Protein 1HQ0 (pdb70)

Sequence (295 aa):
SIESTSKSNFQKLSRGNIDVLKGRGSISSTRQRAIYPYFEAANADEQQPLFFYIKKDRFDNHGYDQYFYDNTVGPNGIPTLNTYTGEIPSDSSSLGSTYWKKYNLTNETSIIRVSNSARGANGIKIALEEVQEGKPVIITSGNLSGCTTIVARKEGYIYKVHTGTTKSLAGFTSTTGVKKAVEVLELLTKEPIPRVEGIMSNDFLVDYLSENFEDSLITYSSSEKKPDSQITIIRDNVSVFPYFLDNIPEHGFGTSATVLVRVDGNVVVRSLSESYSLNADASEISVLKVFSKKF

Structure (mmCIF, N/CA/C/O backbone):
data_1HQ0
#
_entry.id   1HQ0
#
_cell.length_a   55.000
_cell.length_b   55.000
_cell.length_c   176.200
_cell.angle_alpha   90.00
_cell.angle_beta   90.00
_cell.angle_gamma   120.00
#
_symmetry.space_group_name_H-M   'P 65'
#
loop_
_entity.id
_entity.type
_entity.pdbx_description
1 polymer 'CYTOTOXIC NECROTIZING FACTOR 1'
2 non-polymer 'PHOSPHATE ION'
3 water water
#
loop_
_atom_site.group_PDB
_atom_site.id
_atom_site.type_symbol
_atom_site.label_atom_id
_atom_site.label_alt_id
_atom_site.label_comp_id
_atom_site.label_asym_id
_atom_site.label_entity_id
_atom_site.label_seq_id
_atom_site.pdbx_PDB_ins_code
_atom_site.Cartn_x
_atom_site.Cartn_y
_atom_site.Cartn_z
_atom_site.occupancy
_atom_site.B_iso_or_equiv
_atom_site.auth_seq_id
_atom_site.auth_comp_id
_atom_site.auth_asym_id
_atom_site.auth_atom_id
_atom_site.pdbx_PDB_model_num
ATOM 1 N N . SER A 1 1 ? 42.372 4.155 20.456 1.00 23.25 720 SER A N 1
ATOM 2 C CA . SER A 1 1 ? 42.304 5.289 19.490 1.00 26.58 720 SER A CA 1
ATOM 3 C C . SER A 1 1 ? 40.866 5.770 19.366 1.00 24.47 720 SER A C 1
ATOM 4 O O . SER A 1 1 ? 39.937 5.090 19.806 1.00 27.07 720 SER A O 1
ATOM 7 N N . ILE A 1 2 ? 40.683 6.942 18.768 1.00 25.50 721 ILE A N 1
ATOM 8 C CA . ILE A 1 2 ? 39.341 7.473 18.576 1.00 24.21 721 ILE A CA 1
ATOM 9 C C . ILE A 1 2 ? 38.550 6.453 17.759 1.00 21.21 721 ILE A C 1
ATOM 10 O O . ILE A 1 2 ? 37.387 6.173 18.050 1.00 23.39 721 ILE A O 1
ATOM 15 N N . GLU A 1 3 ? 39.196 5.886 16.744 1.00 20.04 722 GLU A N 1
ATOM 16 C CA . GLU A 1 3 ? 38.556 4.902 15.878 1.00 20.32 722 GLU A CA 1
ATOM 17 C C . GLU A 1 3 ? 38.145 3.622 16.605 1.00 23.35 722 GLU A C 1
ATOM 18 O O . GLU A 1 3 ? 37.004 3.173 16.474 1.00 24.97 722 GLU A O 1
ATOM 24 N N . SER A 1 4 ? 39.064 3.038 17.371 1.00 23.41 723 SER A N 1
ATOM 25 C CA . SER A 1 4 ? 38.772 1.804 18.098 1.00 28.05 723 SER A CA 1
ATOM 26 C C . SER A 1 4 ? 37.756 2.031 19.220 1.00 27.01 723 SER A C 1
ATOM 27 O O . SER A 1 4 ? 36.871 1.203 19.435 1.00 25.07 723 SER A O 1
ATOM 30 N N . THR A 1 5 ? 37.889 3.146 19.935 1.00 24.59 724 THR A N 1
ATOM 31 C CA . THR A 1 5 ? 36.959 3.465 21.019 1.00 27.90 724 THR A CA 1
ATOM 32 C C . THR A 1 5 ? 35.555 3.703 20.457 1.00 27.77 724 THR A C 1
ATOM 33 O O . THR A 1 5 ? 34.558 3.288 21.053 1.00 26.73 724 THR A O 1
ATOM 37 N N . SER A 1 6 ? 35.480 4.367 19.306 1.00 27.21 725 SER A N 1
ATOM 38 C CA . SER A 1 6 ? 34.190 4.651 18.684 1.00 25.53 725 SER A CA 1
ATOM 39 C C . SER A 1 6 ? 33.497 3.384 18.198 1.00 28.10 725 SER A C 1
ATOM 40 O O . SER A 1 6 ? 32.269 3.284 18.240 1.00 28.77 725 SER A O 1
ATOM 43 N N . LYS A 1 7 ? 34.280 2.417 17.731 1.00 28.53 726 LYS A N 1
ATOM 44 C CA . LYS A 1 7 ? 33.715 1.153 17.268 1.00 27.43 726 LYS A CA 1
ATOM 45 C C . LYS A 1 7 ? 33.146 0.414 18.476 1.00 30.11 726 LYS A C 1
ATOM 46 O O . LYS A 1 7 ? 32.069 -0.187 18.407 1.00 28.42 726 LYS A O 1
ATOM 52 N N . SER A 1 8 ? 33.881 0.465 19.583 1.00 26.55 727 SER A N 1
ATOM 53 C CA . SER A 1 8 ? 33.465 -0.192 20.815 1.00 26.36 727 SER A CA 1
ATOM 54 C C . SER A 1 8 ? 32.173 0.451 21.318 1.00 28.63 727 SER A C 1
ATOM 55 O O . SER A 1 8 ? 31.270 -0.237 21.803 1.00 30.56 727 SER A O 1
ATOM 58 N N . ASN A 1 9 ? 32.089 1.772 21.197 1.00 25.76 728 ASN A N 1
ATOM 59 C CA . ASN A 1 9 ? 30.901 2.509 21.621 1.00 27.79 728 ASN A CA 1
ATOM 60 C C . ASN A 1 9 ? 29.694 2.021 20.831 1.00 27.77 728 ASN A C 1
ATOM 61 O O . ASN A 1 9 ? 28.618 1.800 21.390 1.00 27.72 728 ASN A O 1
ATOM 66 N N . PHE A 1 10 ? 29.882 1.847 19.527 1.00 26.02 729 PHE A N 1
ATOM 67 C CA . PHE A 1 10 ? 28.806 1.390 18.658 1.00 28.01 729 PHE A CA 1
ATOM 68 C C . PHE A 1 10 ? 28.304 -0.005 19.002 1.00 32.06 729 PHE A C 1
ATOM 69 O O . PHE A 1 10 ? 27.093 -0.245 19.038 1.00 24.76 729 PHE A O 1
ATOM 77 N N . GLN A 1 11 ? 29.232 -0.925 19.244 1.00 30.21 730 GLN A N 1
ATOM 78 C CA . GLN A 1 11 ? 28.864 -2.294 19.574 1.00 35.31 730 GLN A CA 1
ATOM 79 C C . GLN A 1 11 ? 28.030 -2.344 20.846 1.00 35.15 730 GLN A C 1
ATOM 80 O O . GLN A 1 11 ? 27.091 -3.135 20.944 1.00 35.00 730 GLN A O 1
ATOM 86 N N . LYS A 1 12 ? 28.369 -1.501 21.818 1.00 32.45 731 LYS A N 1
ATOM 87 C CA . LYS A 1 12 ? 27.620 -1.458 23.069 1.00 33.79 731 LYS A CA 1
ATOM 88 C C . LYS A 1 12 ? 26.219 -0.916 22.803 1.00 31.84 731 LYS A C 1
ATOM 89 O O . LYS A 1 12 ? 25.238 -1.421 23.345 1.00 36.24 731 LYS A O 1
ATOM 95 N N . LEU A 1 13 ? 26.129 0.112 21.965 1.00 31.77 732 LEU A N 1
ATOM 96 C CA . LEU A 1 13 ? 24.838 0.709 21.634 1.00 29.16 732 LEU A CA 1
ATOM 97 C C . LEU A 1 13 ? 23.974 -0.253 20.821 1.00 28.34 732 LEU A C 1
ATOM 98 O O . LEU A 1 13 ? 22.785 -0.412 21.096 1.00 25.32 732 LEU A O 1
ATOM 103 N N . SER A 1 14 ? 24.581 -0.888 19.820 1.00 27.84 733 SER A N 1
ATOM 104 C CA . SER A 1 14 ? 23.872 -1.819 18.946 1.00 30.40 733 SER A CA 1
ATOM 105 C C . SER A 1 14 ? 23.312 -3.027 19.692 1.00 33.01 733 SER A C 1
ATOM 106 O O . SER A 1 14 ? 22.488 -3.773 19.155 1.00 34.82 733 SER A O 1
ATOM 109 N N . ARG A 1 15 ? 23.768 -3.225 20.924 1.00 32.39 734 ARG A N 1
ATOM 110 C CA . ARG A 1 15 ? 23.287 -4.329 21.739 1.00 34.37 734 ARG A CA 1
ATOM 111 C C . ARG A 1 15 ? 22.298 -3.837 22.783 1.00 30.95 734 ARG A C 1
ATOM 112 O O . ARG A 1 15 ? 21.945 -4.568 23.704 1.00 32.82 734 ARG A O 1
ATOM 120 N N . GLY A 1 16 ? 21.854 -2.592 22.631 1.00 30.78 735 GLY A N 1
ATOM 121 C CA . GLY A 1 16 ? 20.892 -2.020 23.559 1.00 32.10 735 GLY A CA 1
ATOM 122 C C . GLY A 1 16 ? 21.451 -1.496 24.869 1.00 28.16 735 GLY A C 1
ATOM 123 O O . GLY A 1 16 ? 20.692 -1.221 25.796 1.00 30.24 735 GLY A O 1
ATOM 124 N N . ASN A 1 17 ? 22.769 -1.357 24.958 1.00 29.01 736 ASN A N 1
ATOM 125 C CA . ASN A 1 17 ? 23.404 -0.864 26.181 1.00 29.43 736 ASN A CA 1
ATOM 126 C C . ASN A 1 17 ? 23.413 0.664 26.167 1.00 30.68 736 ASN A C 1
ATOM 127 O O . ASN A 1 17 ? 24.086 1.267 25.337 1.00 33.57 736 ASN A O 1
ATOM 132 N N . ILE A 1 18 ? 22.687 1.293 27.089 1.00 29.98 737 ILE A N 1
ATOM 133 C CA . ILE A 1 18 ? 22.636 2.751 27.119 1.00 31.57 737 ILE A CA 1
ATOM 134 C C . ILE A 1 18 ? 23.683 3.382 28.037 1.00 32.79 737 ILE A C 1
ATOM 135 O O . ILE A 1 18 ? 23.773 4.606 28.135 1.00 29.58 737 ILE A O 1
ATOM 140 N N . ASP A 1 19 ? 24.486 2.549 28.698 1.00 31.22 738 ASP A N 1
ATOM 141 C CA . ASP A 1 19 ? 25.535 3.053 29.581 1.00 33.39 738 ASP A CA 1
ATOM 142 C C . ASP A 1 19 ? 26.588 3.818 28.772 1.00 29.54 738 ASP A C 1
ATOM 143 O O . ASP A 1 19 ? 27.335 4.627 29.321 1.00 28.99 738 ASP A O 1
ATOM 148 N N . VAL A 1 20 ? 26.636 3.559 27.468 1.00 26.16 739 VAL A N 1
ATOM 149 C CA . VAL A 1 20 ? 27.591 4.216 26.583 1.00 28.46 739 VAL A CA 1
ATOM 150 C C . VAL A 1 20 ? 27.341 5.721 26.479 1.00 27.02 739 VAL A C 1
ATOM 151 O O . VAL A 1 20 ? 28.208 6.475 26.031 1.00 25.02 739 VAL A O 1
ATOM 155 N N . LEU A 1 21 ? 26.160 6.161 26.906 1.00 25.10 740 LEU A N 1
ATOM 156 C CA . LEU A 1 21 ? 25.819 7.580 26.855 1.00 24.57 740 LEU A CA 1
ATOM 157 C C . LEU A 1 21 ? 25.949 8.281 28.207 1.00 22.76 740 LEU A C 1
ATOM 158 O O . LEU A 1 21 ? 25.992 9.509 28.272 1.00 23.65 740 LEU A O 1
ATOM 163 N N . LYS A 1 22 ? 26.021 7.505 29.285 1.00 23.02 741 LYS A N 1
ATOM 164 C CA . LYS A 1 22 ? 26.114 8.078 30.625 1.00 23.72 741 LYS A CA 1
ATOM 165 C C . LYS A 1 22 ? 27.300 9.006 30.897 1.00 24.21 741 LYS A C 1
ATOM 166 O O . LYS A 1 22 ? 28.455 8.657 30.652 1.00 21.67 741 LYS A O 1
ATOM 172 N N . GLY A 1 23 ? 26.984 10.197 31.398 1.00 19.97 742 GLY A N 1
ATOM 173 C CA . GLY A 1 23 ? 27.993 11.177 31.760 1.00 27.34 742 GLY A CA 1
ATOM 174 C C . GLY A 1 23 ? 28.892 11.740 30.678 1.00 26.12 742 GLY A C 1
ATOM 175 O O . GLY A 1 23 ? 29.887 12.400 30.988 1.00 25.24 742 GLY A O 1
ATOM 176 N N . ARG A 1 24 ? 28.553 11.511 29.413 1.00 23.11 743 ARG A N 1
ATOM 177 C CA . ARG A 1 24 ? 29.388 12.015 28.329 1.00 23.54 743 ARG A CA 1
ATOM 178 C C . ARG A 1 24 ? 28.853 13.275 27.655 1.00 25.21 743 ARG A C 1
ATOM 179 O O . ARG A 1 24 ? 29.258 13.626 26.544 1.00 29.19 743 ARG A O 1
ATOM 187 N N . GLY A 1 25 ? 27.943 13.960 28.340 1.00 22.03 744 GLY A N 1
ATOM 188 C CA . GLY A 1 25 ? 27.392 15.189 27.802 1.00 20.55 744 GLY A CA 1
ATOM 189 C C . GLY A 1 25 ? 26.293 15.020 26.775 1.00 22.30 744 GLY A C 1
ATOM 190 O O . GLY A 1 25 ? 25.792 13.920 26.546 1.00 25.80 744 GLY A O 1
ATOM 191 N N . SER A 1 26 ? 25.930 16.125 26.138 1.00 23.51 745 SER A N 1
ATOM 192 C CA . SER A 1 26 ? 24.864 16.116 25.149 1.00 21.00 745 SER A CA 1
ATOM 193 C C . SER A 1 26 ? 25.297 15.701 23.750 1.00 21.71 745 SER A C 1
ATOM 194 O O . SER A 1 26 ? 26.455 15.872 23.349 1.00 19.50 745 SER A O 1
ATOM 197 N N . ILE A 1 27 ? 24.342 15.139 23.021 1.00 19.74 746 ILE A N 1
ATOM 198 C CA . ILE A 1 27 ? 24.546 14.733 21.641 1.00 20.89 746 ILE A CA 1
ATOM 199 C C . ILE A 1 27 ? 23.764 15.787 20.877 1.00 18.89 746 ILE A C 1
ATOM 200 O O . ILE A 1 27 ? 22.537 15.878 20.995 1.00 21.02 746 ILE A O 1
ATOM 205 N N . SER A 1 28 ? 24.472 16.612 20.117 1.00 19.67 747 SER A N 1
ATOM 206 C CA . SER A 1 28 ? 23.803 17.667 19.383 1.00 21.52 747 SER A CA 1
ATOM 207 C C . SER A 1 28 ? 24.651 18.225 18.259 1.00 23.14 747 SER A C 1
ATOM 208 O O . SER A 1 28 ? 25.797 18.632 18.467 1.00 23.90 747 SER A O 1
ATOM 211 N N . SER A 1 29 ? 24.063 18.246 17.070 1.00 21.47 748 SER A N 1
ATOM 212 C CA . SER A 1 29 ? 24.712 18.763 15.878 1.00 21.87 748 SER A CA 1
ATOM 213 C C . SER A 1 29 ? 23.635 19.335 14.972 1.00 21.65 748 SER A C 1
ATOM 214 O O . SER A 1 29 ? 22.491 18.877 14.993 1.00 25.73 748 SER A O 1
ATOM 217 N N . THR A 1 30 ? 23.995 20.345 14.188 1.00 22.85 749 THR A N 1
ATO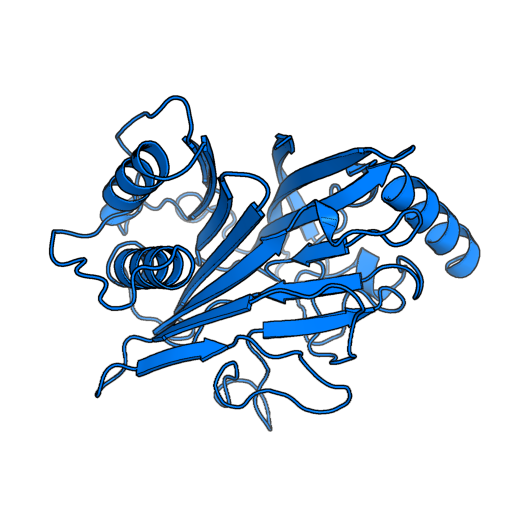M 218 C CA . THR A 1 30 ? 23.049 20.946 13.261 1.00 19.47 749 THR A CA 1
ATOM 219 C C . THR A 1 30 ? 23.187 20.299 11.883 1.00 21.40 749 THR A C 1
ATOM 220 O O . THR A 1 30 ? 22.580 20.751 10.917 1.00 20.46 749 THR A O 1
ATOM 224 N N . ARG A 1 31 ? 23.987 19.239 11.798 1.00 22.20 750 ARG A N 1
ATOM 225 C CA . ARG A 1 31 ? 24.189 18.535 10.529 1.00 23.45 750 ARG A CA 1
ATOM 226 C C . ARG A 1 31 ? 22.899 17.889 10.043 1.00 24.65 750 ARG A C 1
ATOM 227 O O . ARG A 1 31 ? 22.041 17.506 10.841 1.00 24.98 750 ARG A O 1
ATOM 235 N N . GLN A 1 32 ? 22.767 17.754 8.727 1.00 20.78 751 GLN A N 1
ATOM 236 C CA . GLN A 1 32 ? 21.578 17.145 8.157 1.00 21.18 751 GLN A CA 1
ATOM 237 C C . GLN A 1 32 ? 21.900 16.085 7.110 1.00 28.06 751 GLN A C 1
ATOM 238 O O . GLN A 1 32 ? 22.452 16.390 6.052 1.00 27.93 751 GLN A O 1
ATOM 244 N N . ARG A 1 33 ? 21.563 14.838 7.427 1.00 23.60 752 ARG A N 1
ATOM 245 C CA . ARG A 1 33 ? 21.749 13.710 6.515 1.00 25.61 752 ARG A CA 1
ATOM 246 C C . ARG A 1 33 ? 20.527 12.807 6.655 1.00 23.83 752 ARG A C 1
ATOM 247 O O . ARG A 1 33 ? 20.044 12.570 7.758 1.00 25.63 752 ARG A O 1
ATOM 255 N N . ALA A 1 34 ? 20.022 12.304 5.537 1.00 28.17 753 ALA A N 1
ATOM 256 C CA . ALA A 1 34 ? 18.863 11.425 5.577 1.00 26.71 753 ALA A CA 1
ATOM 257 C C . ALA A 1 34 ? 19.203 10.143 6.337 1.00 27.22 753 ALA A C 1
ATOM 258 O O . ALA A 1 34 ? 20.340 9.670 6.295 1.00 29.34 753 ALA A O 1
ATOM 260 N N . ILE A 1 35 ? 18.221 9.601 7.052 1.00 24.04 754 ILE A N 1
ATOM 261 C CA . ILE A 1 35 ? 18.415 8.357 7.789 1.00 23.50 754 ILE A CA 1
ATOM 262 C C . ILE A 1 35 ? 17.340 7.375 7.337 1.00 21.30 754 ILE A C 1
ATOM 263 O O . ILE A 1 35 ? 16.333 7.774 6.749 1.00 24.22 754 ILE A O 1
ATOM 268 N N . TYR A 1 36 ? 17.544 6.094 7.624 1.00 24.17 755 TYR A N 1
ATOM 269 C CA . TYR A 1 36 ? 16.624 5.053 7.175 1.00 24.49 755 TYR A CA 1
ATOM 270 C C . TYR A 1 36 ? 15.217 4.936 7.772 1.00 22.37 755 TYR A C 1
ATOM 271 O O . TYR A 1 36 ? 14.257 4.680 7.040 1.00 24.15 755 TYR A O 1
ATOM 280 N N . PRO A 1 37 ? 15.060 5.140 9.091 1.00 22.83 756 PRO A N 1
ATOM 281 C CA . PRO A 1 37 ? 13.723 5.012 9.679 1.00 21.59 756 PRO A CA 1
ATOM 282 C C . PRO A 1 37 ? 12.703 6.098 9.354 1.00 26.68 756 PRO A C 1
ATOM 283 O O . PRO A 1 37 ? 13.009 7.289 9.406 1.00 25.76 756 PRO A O 1
ATOM 287 N N . TYR A 1 38 ? 11.486 5.674 9.026 1.00 24.87 757 TYR A N 1
ATOM 288 C CA . TYR A 1 38 ? 10.418 6.620 8.746 1.00 26.51 757 TYR A CA 1
ATOM 289 C C . TYR A 1 38 ? 9.851 7.066 10.087 1.00 21.20 757 TYR A C 1
ATOM 290 O O . TYR A 1 38 ? 9.786 6.280 11.027 1.00 19.63 757 TYR A O 1
ATOM 299 N N . PHE A 1 39 ? 9.461 8.333 10.173 1.00 20.96 758 PHE A N 1
ATOM 300 C CA . PHE A 1 39 ? 8.853 8.882 11.379 1.00 18.33 758 PHE A CA 1
ATOM 301 C C . PHE A 1 39 ? 8.110 10.148 10.968 1.00 18.20 758 PHE A C 1
ATOM 302 O O . PHE A 1 39 ? 8.403 10.733 9.923 1.00 19.52 758 PHE A O 1
ATOM 310 N N . GLU A 1 40 ? 7.131 10.545 11.769 1.00 17.56 759 GLU A N 1
ATOM 311 C CA . GLU A 1 40 ? 6.349 11.739 11.480 1.00 21.40 759 GLU A CA 1
ATOM 312 C C . GLU A 1 40 ? 6.751 12.828 12.462 1.00 16.88 759 GLU A C 1
ATOM 313 O O . GLU A 1 40 ? 7.204 12.534 13.564 1.00 17.49 759 GLU A O 1
ATOM 319 N N . ALA A 1 41 ? 6.580 14.080 12.060 1.00 17.65 760 ALA A N 1
ATOM 320 C CA . ALA A 1 41 ? 6.937 15.202 12.922 1.00 18.56 760 ALA A CA 1
ATOM 321 C C . ALA A 1 41 ? 5.836 16.259 12.912 1.00 19.84 760 ALA A C 1
ATOM 322 O O . ALA A 1 41 ? 5.031 16.318 11.980 1.00 16.85 760 ALA A O 1
ATOM 324 N N . ALA A 1 42 ? 5.789 17.086 13.956 1.00 15.92 761 ALA A N 1
ATOM 325 C CA . ALA A 1 42 ? 4.784 18.139 14.026 1.00 16.67 761 ALA A CA 1
ATOM 326 C C . ALA A 1 42 ? 5.267 19.324 14.849 1.00 20.30 761 ALA A C 1
ATOM 327 O O . ALA A 1 42 ? 6.114 19.179 15.728 1.00 16.60 761 ALA A O 1
ATOM 329 N N . ASN A 1 43 ? 4.721 20.498 14.546 1.00 18.33 762 ASN A N 1
ATOM 330 C CA . ASN A 1 43 ? 5.074 21.726 15.248 1.00 18.76 762 ASN A CA 1
ATOM 331 C C . ASN A 1 43 ? 3.840 22.538 15.610 1.00 18.39 762 ASN A C 1
ATOM 332 O O . ASN A 1 43 ? 2.874 22.600 14.848 1.00 19.16 762 ASN A O 1
ATOM 337 N N . ALA A 1 44 ? 3.876 23.147 16.791 1.00 19.80 763 ALA A N 1
ATOM 338 C CA . ALA A 1 44 ? 2.808 24.024 17.256 1.00 16.88 763 ALA A CA 1
ATOM 339 C C . ALA A 1 44 ? 3.580 25.213 17.826 1.00 22.39 763 ALA A C 1
ATOM 340 O O . ALA A 1 44 ? 4.259 25.085 18.851 1.00 17.12 763 ALA A O 1
ATOM 342 N N . ASP A 1 45 ? 3.496 26.357 17.152 1.00 20.91 764 ASP A N 1
ATOM 343 C CA . ASP A 1 45 ? 4.227 27.544 17.584 1.00 23.53 764 ASP A CA 1
ATOM 344 C C . ASP A 1 45 ? 3.273 28.677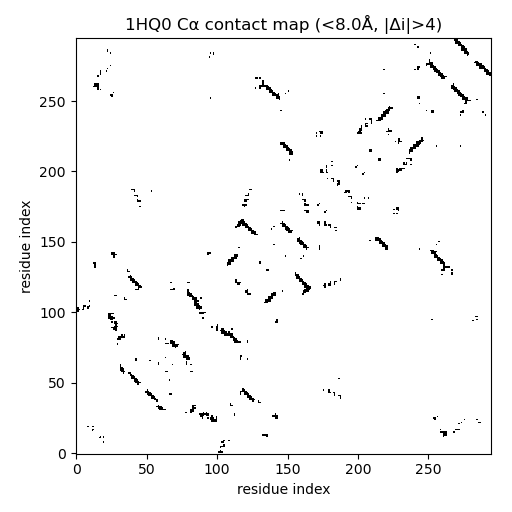 17.954 1.00 26.02 764 ASP A C 1
ATOM 345 O O . ASP A 1 45 ? 2.327 28.969 17.220 1.00 23.40 764 ASP A O 1
ATOM 350 N N . GLU A 1 46 ? 3.538 29.319 19.089 1.00 26.43 765 GLU A N 1
ATOM 351 C CA . GLU A 1 46 ? 2.685 30.393 19.592 1.00 30.20 765 GLU A CA 1
ATOM 352 C C . GLU A 1 46 ? 3.041 31.794 19.107 1.00 36.36 765 GLU A C 1
ATOM 353 O O . GLU A 1 46 ? 3.462 32.643 19.892 1.00 41.80 765 GLU A O 1
ATOM 359 N N . GLN A 1 47 ? 2.882 32.033 17.811 1.00 40.77 766 GLN A N 1
ATOM 360 C CA . GLN A 1 47 ? 3.145 33.356 17.266 1.00 46.82 766 GLN A CA 1
ATOM 361 C C . GLN A 1 47 ? 1.822 33.952 16.812 1.00 47.82 766 GLN A C 1
ATOM 362 O O . GLN A 1 47 ? 0.771 33.334 16.964 1.00 45.16 766 GLN A O 1
ATOM 368 N N . GLN A 1 48 ? 1.863 35.160 16.272 1.00 48.77 767 GLN A N 1
ATOM 369 C CA . GLN A 1 48 ? 0.644 35.784 15.795 1.00 50.85 767 GLN A CA 1
ATOM 370 C C . GLN A 1 48 ? 0.797 36.025 14.298 1.00 48.82 767 GLN A C 1
ATOM 371 O O . GLN A 1 48 ? 1.642 36.806 13.873 1.00 48.56 767 GLN A O 1
ATOM 377 N N . PRO A 1 49 ? -0.011 35.338 13.473 1.00 47.68 768 PRO A N 1
ATOM 378 C CA . PRO A 1 49 ? -1.042 34.368 13.865 1.00 43.49 768 PRO A CA 1
ATOM 379 C C . PRO A 1 49 ? -0.411 33.073 14.377 1.00 34.91 768 PRO A C 1
ATOM 380 O O . PRO A 1 49 ? 0.788 32.847 14.213 1.00 35.37 768 PRO A O 1
ATOM 384 N N . LEU A 1 50 ? -1.222 32.225 14.996 1.00 32.67 769 LEU A N 1
ATOM 385 C CA . LEU A 1 50 ? -0.729 30.952 15.505 1.00 30.12 769 LEU A CA 1
ATOM 386 C C . LEU A 1 50 ? -0.323 30.086 14.315 1.00 30.71 769 LEU A C 1
ATOM 387 O O . LEU A 1 50 ? -0.881 30.224 13.224 1.00 27.64 769 LEU A O 1
ATOM 392 N N . PHE A 1 51 ? 0.638 29.191 14.533 1.00 26.54 770 PHE A N 1
ATOM 393 C CA . PHE A 1 51 ? 1.131 28.320 13.467 1.00 24.29 770 PHE A CA 1
ATOM 394 C C . PHE A 1 51 ? 1.187 26.830 13.828 1.00 22.87 770 PHE A C 1
ATOM 395 O O . PHE A 1 51 ? 1.598 26.469 14.931 1.00 22.05 770 PHE A O 1
ATOM 403 N N . PHE A 1 52 ? 0.776 25.971 12.891 1.00 24.98 771 PHE A N 1
ATOM 404 C CA . PHE A 1 52 ? 0.816 24.515 13.093 1.00 22.34 771 PHE A CA 1
ATOM 405 C C . PHE A 1 52 ? 1.337 23.826 11.837 1.00 22.34 771 PHE A C 1
ATOM 406 O O . PHE A 1 52 ? 0.990 24.210 10.719 1.00 21.77 771 PHE A O 1
ATOM 414 N N . TYR A 1 53 ? 2.140 22.784 12.025 1.00 19.54 772 TYR A N 1
ATOM 415 C CA . TYR A 1 53 ? 2.711 22.051 10.901 1.00 20.32 772 TYR A CA 1
ATOM 416 C C . TYR A 1 53 ? 2.772 20.557 11.196 1.00 23.83 772 TYR A C 1
ATOM 417 O O . TYR A 1 53 ? 3.159 20.148 12.292 1.00 21.66 772 TYR A O 1
ATOM 426 N N . ILE A 1 54 ? 2.366 19.749 10.218 1.00 20.72 773 ILE A N 1
ATOM 427 C CA . ILE A 1 54 ? 2.419 18.296 10.342 1.00 20.78 773 ILE A CA 1
ATOM 428 C C . ILE A 1 54 ? 3.250 17.799 9.167 1.00 19.68 773 ILE A C 1
ATOM 429 O O . ILE A 1 54 ? 2.964 18.129 8.013 1.00 19.57 773 ILE A O 1
ATOM 434 N N . LYS A 1 55 ? 4.279 17.010 9.460 1.00 20.23 774 LYS A N 1
ATOM 435 C CA . LYS A 1 55 ? 5.167 16.496 8.427 1.00 18.53 774 LYS A CA 1
ATOM 436 C C . LYS A 1 55 ? 5.170 14.968 8.346 1.00 22.33 774 LYS A C 1
ATOM 437 O O . LYS A 1 55 ? 5.753 14.300 9.194 1.00 19.35 774 LYS A O 1
ATOM 443 N N . LYS A 1 56 ? 4.510 14.424 7.328 1.00 19.61 775 LYS A N 1
ATOM 444 C CA . LYS A 1 56 ? 4.477 12.979 7.122 1.00 21.46 775 LYS A CA 1
ATOM 445 C C . LYS A 1 56 ? 5.298 12.788 5.855 1.00 23.36 775 LYS A C 1
ATOM 446 O O . LYS A 1 56 ? 4.813 12.303 4.830 1.00 22.01 775 LYS A O 1
ATOM 452 N N . ASP A 1 57 ? 6.555 13.208 5.954 1.00 27.99 776 ASP A N 1
ATOM 453 C CA . ASP A 1 57 ? 7.506 13.176 4.852 1.00 30.65 776 ASP A CA 1
ATOM 454 C C . ASP A 1 57 ? 8.891 12.938 5.459 1.00 31.02 776 ASP A C 1
ATOM 455 O O . ASP A 1 57 ? 9.088 13.131 6.659 1.00 35.34 776 ASP A O 1
ATOM 460 N N . ARG A 1 58 ? 9.850 12.531 4.634 1.00 26.83 777 ARG A N 1
ATOM 461 C CA . ARG A 1 58 ? 11.207 12.278 5.108 1.00 25.96 777 ARG A CA 1
ATOM 462 C C . ARG A 1 58 ? 12.124 13.491 4.966 1.00 28.38 777 ARG A C 1
ATOM 463 O O . ARG A 1 58 ? 11.933 14.327 4.080 1.00 30.13 777 ARG A O 1
ATOM 471 N N . PHE A 1 59 ? 13.117 13.585 5.851 1.00 23.53 778 PHE A N 1
ATOM 472 C CA . PHE A 1 59 ? 14.095 14.670 5.798 1.00 29.82 778 PHE A CA 1
ATOM 473 C C . PHE A 1 59 ? 15.169 14.222 4.810 1.00 33.25 778 PHE A C 1
ATOM 474 O O . PHE A 1 59 ? 15.773 13.165 4.986 1.00 34.76 778 PHE A O 1
ATOM 482 N N . ASP A 1 60 ? 15.404 15.015 3.771 1.00 38.10 779 ASP A N 1
ATOM 483 C CA . ASP A 1 60 ? 16.401 14.658 2.764 1.00 41.04 779 ASP A CA 1
ATOM 484 C C . ASP A 1 60 ? 17.789 15.182 3.118 1.00 37.70 779 ASP A C 1
ATOM 485 O O . ASP A 1 60 ? 17.951 15.970 4.049 1.00 33.98 779 ASP A O 1
ATOM 490 N N . ASN A 1 61 ? 18.790 14.732 2.367 1.00 34.18 780 ASN A N 1
ATOM 491 C CA . ASN A 1 61 ? 20.165 15.162 2.584 1.00 40.45 780 ASN A CA 1
ATOM 492 C C . ASN A 1 61 ? 20.325 16.625 2.221 1.00 41.05 780 ASN A C 1
ATOM 493 O O . ASN A 1 61 ? 19.630 17.139 1.337 1.00 43.57 780 ASN A O 1
ATOM 498 N N . HIS A 1 62 ? 21.271 17.283 2.878 1.00 46.65 781 HIS A N 1
ATOM 499 C CA . HIS A 1 62 ? 21.539 18.690 2.613 1.00 51.58 781 HIS A CA 1
ATOM 500 C C . HIS A 1 62 ? 20.261 19.477 2.327 1.00 52.25 781 HIS A C 1
ATOM 501 O O . HIS A 1 62 ? 19.877 19.677 1.171 1.00 54.81 781 HIS A O 1
ATOM 508 N N . GLY A 1 63 ? 19.598 19.908 3.392 1.00 48.46 782 GLY A N 1
ATOM 509 C CA . GLY A 1 63 ? 18.379 20.670 3.230 1.00 46.25 782 GLY A CA 1
ATOM 510 C C . GLY A 1 63 ? 17.497 20.691 4.463 1.00 44.49 782 GLY A C 1
ATOM 511 O O . GLY A 1 63 ? 16.825 19.707 4.776 1.00 47.09 782 GLY A O 1
ATOM 512 N N . TYR A 1 64 ? 17.500 21.821 5.163 1.00 41.29 783 TYR A N 1
ATOM 513 C CA . TYR A 1 64 ? 16.681 21.984 6.361 1.00 35.20 783 TYR A CA 1
ATOM 514 C C . TYR A 1 64 ? 15.233 22.249 5.958 1.00 33.42 783 TYR A C 1
ATOM 515 O O . TYR A 1 64 ? 14.948 22.572 4.803 1.00 32.80 783 TYR A O 1
ATOM 524 N N . ASP A 1 65 ? 14.324 22.097 6.913 1.00 29.37 784 ASP A N 1
ATOM 525 C CA . ASP A 1 65 ? 12.906 22.348 6.688 1.00 23.50 784 ASP A CA 1
ATOM 526 C C . ASP A 1 65 ? 12.693 23.730 7.305 1.00 27.02 784 ASP A C 1
ATOM 527 O O . ASP A 1 65 ? 12.973 23.926 8.487 1.00 23.62 784 ASP A O 1
ATOM 532 N N . GLN A 1 66 ? 12.209 24.683 6.515 1.00 25.54 785 GLN A N 1
ATOM 533 C CA . GLN A 1 66 ? 12.018 26.038 7.018 1.00 25.81 785 GLN A CA 1
ATOM 534 C C . GLN A 1 66 ? 11.019 26.144 8.168 1.00 23.85 785 GLN A C 1
ATOM 535 O O . GLN A 1 66 ? 11.025 27.132 8.905 1.00 24.83 785 GLN A O 1
ATOM 541 N N . TYR A 1 67 ? 10.175 25.131 8.338 1.00 22.08 786 TYR A N 1
ATOM 542 C CA . TYR A 1 67 ? 9.200 25.161 9.420 1.00 22.96 786 TYR A CA 1
ATOM 543 C C . TYR A 1 67 ? 9.699 24.487 10.694 1.00 22.10 786 TYR A C 1
ATOM 544 O O . TYR A 1 67 ? 8.987 24.423 11.692 1.00 24.63 786 TYR A O 1
ATOM 553 N N . PHE A 1 68 ? 10.925 23.978 10.631 1.00 18.85 787 PHE A N 1
ATOM 554 C CA . PHE A 1 68 ? 11.603 23.370 11.770 1.00 18.51 787 PHE A CA 1
ATOM 555 C C . PHE A 1 68 ? 12.957 24.069 11.745 1.00 21.94 787 PHE A C 1
ATOM 556 O O . PHE A 1 68 ? 14.011 23.432 11.696 1.00 19.56 787 PHE A O 1
ATOM 564 N N . TYR A 1 69 ? 12.908 25.398 11.759 1.00 25.81 788 TYR A N 1
ATOM 565 C CA . TYR A 1 69 ? 14.113 26.212 11.702 1.00 28.56 788 TYR A CA 1
ATOM 566 C C . TYR A 1 69 ? 13.938 27.508 12.492 1.00 32.52 788 TYR A C 1
ATOM 567 O O . TYR A 1 69 ? 12.829 28.023 12.626 1.00 32.82 788 TYR A O 1
ATOM 576 N N . ASP A 1 70 ? 15.044 28.023 13.015 1.00 31.00 789 ASP A N 1
ATOM 577 C CA . ASP A 1 70 ? 15.037 29.261 13.784 1.00 37.81 789 ASP A CA 1
ATOM 578 C C . ASP A 1 70 ? 16.183 30.154 13.303 1.00 42.15 789 ASP A C 1
ATOM 579 O O . ASP A 1 70 ? 17.344 29.935 13.656 1.00 40.35 789 ASP A O 1
ATOM 584 N N . ASN A 1 71 ? 15.843 31.159 12.498 1.00 48.97 790 ASN A N 1
ATOM 585 C CA . ASN A 1 71 ? 16.826 32.087 11.932 1.00 57.17 790 ASN A CA 1
ATOM 586 C C . ASN A 1 71 ? 17.325 33.116 12.937 1.00 59.64 790 ASN A C 1
ATOM 587 O O . ASN A 1 71 ? 18.094 34.015 12.599 1.00 61.53 790 ASN A O 1
ATOM 592 N N . THR A 1 72 ? 16.881 32.981 14.175 1.00 63.02 791 THR A N 1
ATOM 593 C CA . THR A 1 72 ? 17.251 33.912 15.226 1.00 65.19 791 THR A CA 1
ATOM 594 C C . THR A 1 72 ? 18.628 33.637 15.840 1.00 67.27 791 THR A C 1
ATOM 595 O O . THR A 1 72 ? 19.173 34.475 16.566 1.00 67.97 791 THR A O 1
ATOM 599 N N . VAL A 1 73 ? 19.189 32.470 15.527 1.00 68.35 792 VAL A N 1
ATOM 600 C CA . VAL A 1 73 ? 20.477 32.050 16.072 1.00 68.20 792 VAL A CA 1
ATOM 601 C C . VAL A 1 73 ? 21.629 31.957 15.076 1.00 70.22 792 VAL A C 1
ATOM 602 O O . VAL A 1 73 ? 21.607 31.143 14.155 1.00 71.37 792 VAL A O 1
ATOM 606 N N . GLY A 1 74 ? 22.647 32.782 15.280 1.00 71.83 793 GLY A N 1
ATOM 607 C CA . GLY A 1 74 ? 23.801 32.736 14.408 1.00 72.49 793 GLY A CA 1
ATOM 608 C C . GLY A 1 74 ? 23.649 33.475 13.099 1.00 72.97 793 GLY A C 1
ATOM 609 O O . GLY A 1 74 ? 22.546 33.867 12.707 1.00 71.13 793 GLY A O 1
ATOM 610 N N . PRO A 1 75 ? 24.772 33.685 12.403 1.00 73.80 794 PRO A N 1
ATOM 611 C CA . PRO A 1 75 ? 24.858 34.375 11.117 1.00 73.53 794 PRO A CA 1
ATOM 612 C C . PRO A 1 75 ? 23.850 33.922 10.066 1.00 72.39 794 PRO A C 1
ATOM 613 O O . PRO A 1 75 ? 23.615 34.636 9.094 1.00 73.54 794 PRO A O 1
ATOM 617 N N . ASN A 1 76 ? 23.255 32.745 10.248 1.00 70.06 795 ASN A N 1
ATOM 618 C CA . ASN A 1 76 ? 22.268 32.272 9.285 1.00 67.33 795 ASN A CA 1
ATOM 619 C C . ASN A 1 76 ? 21.158 31.399 9.877 1.00 63.04 795 ASN A C 1
ATOM 620 O O . ASN A 1 76 ? 20.370 30.818 9.134 1.00 62.52 795 ASN A O 1
ATOM 625 N N . GLY A 1 77 ? 21.091 31.309 11.204 1.00 57.26 796 GLY A N 1
ATOM 626 C CA . GLY A 1 77 ? 20.059 30.505 11.844 1.00 49.77 796 GLY A CA 1
ATOM 627 C C . GLY A 1 77 ? 20.430 29.039 11.997 1.00 43.56 796 GLY A C 1
ATOM 628 O O . GLY A 1 77 ? 21.482 28.608 11.526 1.00 41.25 796 GLY A O 1
ATOM 629 N N . ILE A 1 78 ? 19.570 28.269 12.661 1.00 40.13 797 ILE A N 1
ATOM 630 C CA . ILE A 1 78 ? 19.810 26.840 12.861 1.00 34.34 797 ILE A CA 1
ATOM 631 C C . ILE A 1 78 ? 18.510 26.045 12.868 1.00 26.35 797 ILE A C 1
ATOM 632 O O . ILE A 1 78 ? 17.441 26.571 13.182 1.00 19.75 797 ILE A O 1
ATOM 637 N N . PRO A 1 79 ? 18.590 24.755 12.519 1.00 24.89 798 PRO A N 1
ATOM 638 C CA . PRO A 1 79 ? 17.412 23.886 12.491 1.00 18.96 798 PRO A CA 1
ATOM 639 C C . PRO A 1 79 ? 16.964 23.548 13.902 1.00 16.40 798 PRO A C 1
ATOM 640 O O . PRO A 1 79 ? 17.779 23.527 14.823 1.00 19.00 798 PRO A O 1
ATOM 644 N N . THR A 1 80 ? 15.670 23.282 14.060 1.00 19.59 799 THR A N 1
ATOM 645 C CA . THR A 1 80 ? 15.109 22.919 15.356 1.00 18.36 799 THR A CA 1
ATOM 646 C C . THR A 1 80 ? 14.740 21.429 15.368 1.00 17.50 799 THR A C 1
ATOM 647 O O . THR A 1 80 ? 14.301 20.892 16.381 1.00 18.67 799 THR A O 1
ATOM 651 N N . LEU A 1 81 ? 14.923 20.776 14.224 1.00 17.97 800 LEU A N 1
ATOM 652 C CA . LEU A 1 81 ? 14.676 19.344 14.081 1.00 17.37 800 LEU A CA 1
ATOM 653 C C . LEU A 1 81 ? 15.487 18.907 12.868 1.00 19.71 800 LEU A C 1
ATOM 654 O O . LEU A 1 81 ? 15.323 19.450 11.773 1.00 18.98 800 LEU A O 1
ATOM 659 N N . ASN A 1 82 ? 16.379 17.944 13.067 1.00 18.73 801 ASN A N 1
ATOM 660 C CA . ASN A 1 82 ? 17.212 17.467 11.975 1.00 20.08 801 ASN A CA 1
ATOM 661 C C . ASN A 1 82 ? 17.683 16.044 12.235 1.00 20.21 801 ASN A C 1
ATOM 662 O O . ASN A 1 82 ? 17.687 15.583 13.379 1.00 19.52 801 ASN A O 1
ATOM 667 N N . THR A 1 83 ? 18.061 15.348 11.167 1.00 19.55 802 THR A N 1
ATOM 668 C CA . THR A 1 83 ? 18.552 13.976 11.276 1.00 19.63 802 THR A CA 1
ATOM 669 C C . THR A 1 83 ? 19.981 13.909 10.736 1.00 22.22 802 THR A C 1
ATOM 670 O O . THR A 1 83 ? 20.351 14.680 9.855 1.00 21.61 802 THR A O 1
ATOM 674 N N . TYR A 1 84 ? 20.783 13.001 11.287 1.00 19.49 803 TYR A N 1
ATOM 675 C CA . TYR A 1 84 ? 22.165 12.818 10.853 1.00 20.27 803 TYR A CA 1
ATOM 676 C C . TYR A 1 84 ? 22.720 11.492 11.356 1.00 21.99 803 TYR A C 1
ATOM 677 O O . TYR A 1 84 ? 22.083 10.814 12.162 1.00 21.72 803 TYR A O 1
ATOM 686 N N . THR A 1 85 ? 23.899 11.112 10.872 1.00 19.74 804 THR A N 1
ATOM 687 C CA . THR A 1 85 ? 24.501 9.852 11.284 1.00 21.52 804 THR A CA 1
ATOM 688 C C . THR A 1 85 ? 25.521 10.020 12.404 1.00 21.51 804 THR A C 1
ATOM 689 O O . THR A 1 85 ? 26.032 11.117 12.637 1.00 24.65 804 THR A O 1
ATOM 693 N N . GLY A 1 86 ? 25.818 8.917 13.085 1.00 21.67 805 GLY A N 1
ATOM 694 C CA . GLY A 1 86 ? 26.715 8.943 14.228 1.00 23.41 805 GLY A CA 1
ATOM 695 C C . GLY A 1 86 ? 28.214 9.166 14.119 1.00 27.64 805 GLY A C 1
ATOM 696 O O . GLY A 1 86 ? 28.891 9.118 15.148 1.00 24.35 805 GLY A O 1
ATOM 697 N N . GLU A 1 87 ? 28.748 9.410 12.924 1.00 25.88 806 GLU A N 1
ATOM 698 C CA . GLU A 1 87 ? 30.192 9.629 12.795 1.00 27.78 806 GLU A CA 1
ATOM 699 C C . GLU A 1 87 ? 30.625 10.905 13.516 1.00 26.28 806 GLU A C 1
ATOM 700 O O . GLU A 1 87 ? 31.803 11.079 13.846 1.00 22.78 806 GLU A O 1
ATOM 706 N N . ILE A 1 88 ? 29.659 11.791 13.750 1.00 24.16 807 ILE A N 1
ATOM 707 C CA . ILE A 1 88 ? 29.877 13.060 14.442 1.00 24.98 807 ILE A CA 1
ATOM 708 C C . ILE A 1 88 ? 28.612 13.350 15.261 1.00 24.08 807 ILE A C 1
ATOM 709 O O . ILE A 1 88 ? 27.714 14.062 14.811 1.00 21.57 807 ILE A O 1
ATOM 714 N N . PRO A 1 89 ? 28.525 12.801 16.480 1.00 23.84 808 PRO A N 1
ATOM 715 C CA . PRO A 1 89 ? 27.336 13.034 17.311 1.00 22.29 808 PRO A CA 1
ATOM 716 C C . PRO A 1 89 ? 27.139 14.492 17.725 1.00 22.39 808 PRO A C 1
ATOM 717 O O . PRO A 1 89 ? 26.010 14.975 17.782 1.00 20.68 808 PRO A O 1
ATOM 721 N N . SER A 1 90 ? 28.233 15.193 18.010 1.00 22.24 809 SER A N 1
ATOM 722 C CA . SER A 1 90 ? 28.148 16.593 18.415 1.00 23.21 809 SER A CA 1
ATOM 723 C C . SER A 1 90 ? 29.173 17.461 17.689 1.00 24.46 809 SER A C 1
ATOM 724 O O . SER A 1 90 ? 30.231 16.978 17.288 1.00 23.34 809 SER A O 1
ATOM 727 N N . ASP A 1 91 ? 28.848 18.738 17.516 1.00 24.76 810 ASP A N 1
ATOM 728 C CA . ASP A 1 91 ? 29.750 19.666 16.848 1.00 30.25 810 ASP A CA 1
ATOM 729 C C . ASP A 1 91 ? 29.883 20.974 17.620 1.00 35.08 810 ASP A C 1
ATOM 730 O O . ASP A 1 91 ? 29.374 21.100 18.738 1.00 32.09 810 ASP A O 1
ATOM 735 N N . SER A 1 92 ? 30.561 21.946 17.012 1.00 36.56 811 SER A N 1
ATOM 736 C CA . SER A 1 92 ? 30.805 23.249 17.630 1.00 37.49 811 SER A CA 1
ATOM 737 C C . SER A 1 92 ? 29.568 24.103 17.919 1.00 37.59 811 SER A C 1
ATOM 738 O O . SER A 1 92 ? 29.677 25.160 18.545 1.00 36.16 811 SER A O 1
ATOM 741 N N . SER A 1 93 ? 28.396 23.670 17.467 1.00 37.13 812 SER A N 1
ATOM 742 C CA . SER A 1 93 ? 27.187 24.444 17.733 1.00 35.72 812 SER A CA 1
ATOM 743 C C . SER A 1 93 ? 26.613 24.052 19.092 1.00 33.54 812 SER A C 1
ATOM 744 O O . SER A 1 93 ? 25.650 24.657 19.563 1.00 35.88 812 SER A O 1
ATOM 747 N N . SER A 1 94 ? 27.226 23.052 19.722 1.00 33.20 813 SER A N 1
ATOM 748 C CA . SER A 1 94 ? 26.773 22.546 21.019 1.00 33.83 813 SER A CA 1
ATOM 749 C C . SER A 1 94 ? 27.728 22.862 22.162 1.00 34.50 813 SER A C 1
ATOM 750 O O . SER A 1 94 ? 28.875 22.417 22.164 1.00 40.55 813 SER A O 1
ATOM 753 N N . LEU A 1 95 ? 27.242 23.612 23.147 1.00 38.57 814 LEU A N 1
ATOM 754 C CA . LEU A 1 95 ? 28.060 23.989 24.295 1.00 37.76 814 LEU A CA 1
ATOM 755 C C . LEU A 1 95 ? 28.132 22.904 25.373 1.00 38.26 814 LEU A C 1
ATOM 756 O O . LEU A 1 95 ? 29.068 22.882 26.173 1.00 37.19 814 LEU A O 1
ATOM 761 N N . GLY A 1 96 ? 27.154 22.002 25.390 1.00 35.50 815 GLY A N 1
ATOM 762 C CA . GLY A 1 96 ? 27.153 20.947 26.389 1.00 33.17 815 GLY A CA 1
ATOM 763 C C . GLY A 1 96 ? 27.842 19.670 25.942 1.00 33.95 815 GLY A C 1
ATOM 764 O O . GLY A 1 96 ? 27.758 18.638 26.612 1.00 30.75 815 GLY A O 1
ATOM 765 N N . SER A 1 97 ? 28.535 19.740 24.811 1.00 34.66 816 SER A N 1
ATOM 766 C CA . SER A 1 97 ? 29.229 18.578 24.273 1.00 34.09 816 SER A CA 1
ATOM 767 C C . SER A 1 97 ? 30.736 18.631 24.512 1.00 34.45 816 SER A C 1
ATOM 768 O O . SER A 1 97 ? 31.381 19.656 24.294 1.00 35.44 816 SER A O 1
ATOM 771 N N . THR A 1 98 ? 31.286 17.509 24.956 1.00 33.93 817 THR A N 1
ATOM 772 C CA . THR A 1 98 ? 32.712 17.392 25.220 1.00 32.15 817 THR A CA 1
ATOM 773 C C . THR A 1 98 ? 33.237 16.097 24.603 1.00 31.85 817 THR A C 1
ATOM 774 O O . THR A 1 98 ? 33.986 16.113 23.627 1.00 29.93 817 THR A O 1
ATOM 778 N N . TYR A 1 99 ? 32.824 14.977 25.182 1.00 26.66 818 TYR A N 1
ATOM 779 C CA . TYR A 1 99 ? 33.236 13.655 24.725 1.00 25.42 818 TYR A CA 1
ATOM 780 C C . TYR A 1 99 ? 32.802 13.369 23.288 1.00 25.04 818 TYR A C 1
ATOM 781 O O . TYR A 1 99 ? 33.564 12.804 22.505 1.00 21.93 818 TYR A O 1
ATOM 790 N N . TRP A 1 100 ? 31.576 13.759 22.948 1.00 23.08 819 TRP A N 1
ATOM 791 C CA . TRP A 1 100 ? 31.048 13.510 21.615 1.00 23.49 819 TRP A CA 1
ATOM 792 C C . TRP A 1 100 ? 31.615 14.380 20.501 1.00 24.34 819 TRP A C 1
ATOM 793 O O . TRP A 1 100 ? 31.229 14.234 19.342 1.00 24.14 819 TRP A O 1
ATOM 804 N N . LYS A 1 101 ? 32.525 15.284 20.847 1.00 24.31 820 LYS A N 1
ATOM 805 C CA . LYS A 1 101 ? 33.162 16.118 19.839 1.00 23.98 820 LYS A CA 1
ATOM 806 C C . LYS A 1 101 ? 34.466 15.426 19.452 1.00 23.29 820 LYS A C 1
ATOM 807 O O . LYS A 1 101 ? 35.033 15.699 18.397 1.00 26.82 820 LYS A O 1
ATOM 813 N N . LYS A 1 102 ? 34.930 14.524 20.317 1.00 22.45 821 LYS A N 1
ATOM 814 C CA . LYS A 1 102 ? 36.164 13.779 20.077 1.00 22.65 821 LYS A CA 1
ATOM 815 C C . LYS A 1 102 ? 35.884 12.363 19.578 1.00 25.53 821 LYS A C 1
ATOM 816 O O . LYS A 1 102 ? 36.443 11.935 18.568 1.00 24.11 821 LYS A O 1
ATOM 822 N N . TYR A 1 103 ? 35.023 11.640 20.291 1.00 22.77 822 TYR A N 1
ATOM 823 C CA . TYR A 1 103 ? 34.676 10.274 19.912 1.00 22.16 822 TYR A CA 1
ATOM 824 C C . TYR A 1 103 ? 33.319 10.237 19.204 1.00 22.19 822 TYR A C 1
ATOM 825 O O . TYR A 1 103 ? 32.572 11.211 19.235 1.00 21.65 822 TYR A O 1
ATOM 834 N N . ASN A 1 104 ? 33.002 9.113 18.566 1.00 21.07 823 ASN A N 1
ATOM 835 C CA . ASN A 1 104 ? 31.728 8.992 17.860 1.00 20.96 823 ASN A CA 1
ATOM 836 C C . ASN A 1 104 ? 31.070 7.624 18.024 1.00 20.74 823 ASN A C 1
ATOM 837 O O . ASN A 1 104 ? 31.535 6.789 18.800 1.00 19.47 823 ASN A O 1
ATOM 842 N N . LEU A 1 105 ? 29.980 7.409 17.289 1.00 22.14 824 LEU A N 1
ATOM 843 C CA . LEU A 1 105 ? 29.233 6.156 17.348 1.00 24.28 824 LEU A CA 1
ATOM 844 C C . LEU A 1 105 ? 29.188 5.462 15.982 1.00 26.12 824 LEU A C 1
ATOM 845 O O . LEU A 1 105 ? 28.432 4.506 15.782 1.00 26.44 824 LEU A O 1
ATOM 850 N N . THR A 1 106 ? 30.028 5.947 15.067 1.00 24.10 825 THR A N 1
ATOM 851 C CA . THR A 1 106 ? 30.151 5.445 13.690 1.00 26.39 825 THR A CA 1
ATOM 852 C C . THR A 1 106 ? 28.947 5.840 12.843 1.00 28.06 825 THR A C 1
ATOM 853 O O . THR A 1 106 ? 27.895 6.208 13.371 1.00 23.68 825 THR A O 1
ATOM 857 N N . ASN A 1 107 ? 29.103 5.748 11.525 1.00 27.37 826 ASN A N 1
ATOM 858 C CA . ASN A 1 107 ? 28.030 6.110 10.612 1.00 28.68 826 ASN A CA 1
ATOM 859 C C . ASN A 1 107 ? 26.867 5.125 10.577 1.00 25.45 826 ASN A C 1
ATOM 860 O O . ASN A 1 107 ? 25.883 5.370 9.885 1.00 29.26 826 ASN A O 1
ATOM 865 N N . GLU A 1 108 ? 26.969 4.021 11.315 1.00 23.90 827 GLU A N 1
ATOM 866 C CA . GLU A 1 108 ? 25.883 3.037 11.353 1.00 26.69 827 GLU A CA 1
ATOM 867 C C . GLU A 1 108 ? 24.846 3.392 12.416 1.00 23.74 827 GLU A C 1
ATOM 868 O O . GLU A 1 108 ? 23.856 2.681 12.598 1.00 24.86 827 GLU A O 1
ATOM 874 N N . THR A 1 109 ? 25.085 4.490 13.124 1.00 22.85 828 THR A N 1
ATOM 875 C CA . THR A 1 109 ? 24.153 4.967 14.141 1.00 22.18 828 THR A CA 1
ATOM 876 C C . THR A 1 109 ? 23.362 6.127 13.537 1.00 23.22 828 THR A C 1
ATOM 877 O O . THR A 1 109 ? 23.935 7.009 12.899 1.00 22.58 828 THR A O 1
ATOM 881 N N . SER A 1 110 ? 22.045 6.113 13.720 1.00 19.08 829 SER A N 1
ATOM 882 C CA . SER A 1 110 ? 21.194 7.172 13.195 1.00 20.55 829 SER A CA 1
ATOM 883 C C . SER A 1 110 ? 20.698 8.043 14.343 1.00 20.69 829 SER A C 1
ATOM 884 O O . SER A 1 110 ? 20.285 7.534 15.385 1.00 19.23 829 SER A O 1
ATOM 887 N N . ILE A 1 111 ? 20.738 9.356 14.138 1.00 18.23 830 ILE A N 1
ATOM 888 C CA . ILE A 1 111 ? 20.322 10.304 15.165 1.00 17.35 830 ILE A CA 1
ATOM 889 C C . ILE A 1 111 ? 19.233 11.268 14.706 1.00 19.46 830 ILE A C 1
ATOM 890 O O . ILE A 1 111 ? 19.275 11.784 13.587 1.00 19.95 830 ILE A O 1
ATOM 895 N N . ILE A 1 112 ? 18.254 11.497 15.578 1.00 16.33 831 ILE A N 1
ATOM 896 C CA . ILE A 1 112 ? 17.173 12.433 15.300 1.00 17.25 831 ILE A CA 1
ATOM 897 C C . ILE A 1 112 ? 17.254 13.491 16.403 1.00 18.48 831 ILE A C 1
ATOM 898 O O . ILE A 1 112 ? 17.095 13.177 17.581 1.00 17.79 831 ILE A O 1
ATOM 903 N N . ARG A 1 113 ? 17.527 14.734 16.026 1.00 19.22 832 ARG A N 1
ATOM 904 C CA . ARG A 1 113 ? 17.614 15.818 17.001 1.00 19.86 832 ARG A CA 1
ATOM 905 C C . ARG A 1 113 ? 16.318 16.611 16.989 1.00 19.10 832 ARG A C 1
ATOM 906 O O . ARG A 1 113 ? 15.904 17.120 15.948 1.00 17.92 832 ARG A O 1
ATOM 914 N N . VAL A 1 114 ? 15.680 16.708 18.154 1.00 17.04 833 VAL A N 1
ATOM 915 C CA . VAL A 1 114 ? 14.417 17.433 18.287 1.00 14.29 833 VAL A CA 1
ATOM 916 C C . VAL A 1 114 ? 14.540 18.537 19.330 1.00 16.47 833 VAL A C 1
ATOM 917 O O . VAL A 1 114 ? 14.531 18.264 20.525 1.00 17.81 833 VAL A O 1
ATOM 921 N N . SER A 1 115 ? 14.666 19.778 18.875 1.00 18.31 834 SER A N 1
ATOM 922 C CA . SER A 1 115 ? 14.774 20.915 19.785 1.00 20.52 834 SER A CA 1
ATOM 923 C C . SER A 1 115 ? 13.373 21.518 19.892 1.00 21.57 834 SER A C 1
ATOM 924 O O . SER A 1 115 ? 12.435 21.024 19.264 1.00 21.12 834 SER A O 1
ATOM 927 N N . ASN A 1 116 ? 13.212 22.558 20.705 1.00 20.72 835 ASN A N 1
ATOM 928 C CA . ASN A 1 116 ? 11.910 23.211 20.828 1.00 18.04 835 ASN A CA 1
ATOM 929 C C . ASN A 1 116 ? 11.826 24.226 19.697 1.00 16.75 835 ASN A C 1
ATOM 930 O O . ASN A 1 116 ? 12.837 24.510 19.053 1.00 21.98 835 ASN A O 1
ATOM 935 N N . SER A 1 117 ? 10.637 24.763 19.438 1.00 19.08 836 SER A N 1
ATOM 936 C CA . SER A 1 117 ? 10.517 25.783 18.397 1.00 20.89 836 SER A CA 1
ATOM 937 C C . SER A 1 117 ? 10.685 27.133 19.090 1.00 23.22 836 SER A C 1
ATOM 938 O O . SER A 1 117 ? 10.815 27.194 20.317 1.00 18.04 836 SER A O 1
ATOM 941 N N . ALA A 1 118 ? 10.690 28.207 18.309 1.00 24.09 837 ALA A N 1
ATOM 942 C CA . ALA A 1 118 ? 10.869 29.558 18.843 1.00 28.51 837 ALA A CA 1
ATOM 943 C C . ALA A 1 118 ? 9.971 29.858 20.040 1.00 25.09 837 ALA A C 1
ATOM 944 O O . ALA A 1 118 ? 10.428 30.375 21.065 1.00 27.76 837 ALA A O 1
ATOM 946 N N . ARG A 1 119 ? 8.689 29.547 19.897 1.00 18.90 838 ARG A N 1
ATOM 947 C CA . ARG A 1 119 ? 7.707 29.764 20.951 1.00 22.20 838 ARG A CA 1
ATOM 948 C C . ARG A 1 119 ? 6.760 28.568 20.980 1.00 18.46 838 ARG A C 1
ATOM 949 O O . ARG A 1 119 ? 5.541 28.722 20.913 1.00 18.39 838 ARG A O 1
ATOM 957 N N . GLY A 1 120 ? 7.316 27.365 21.073 1.00 19.33 839 GLY A N 1
ATOM 958 C CA . GLY A 1 120 ? 6.447 26.206 21.089 1.00 19.96 839 GLY A CA 1
ATOM 959 C C . GLY A 1 120 ? 7.146 24.868 21.102 1.00 15.91 839 GLY A C 1
ATOM 960 O O . GLY A 1 120 ? 8.300 24.753 21.510 1.00 16.75 839 GLY A O 1
ATOM 961 N N . ALA A 1 121 ? 6.442 23.847 20.627 1.00 18.19 840 ALA A N 1
ATOM 962 C CA . ALA A 1 121 ? 6.983 22.498 20.640 1.00 12.11 840 ALA A CA 1
ATOM 963 C C . ALA A 1 121 ? 7.116 21.799 19.295 1.00 14.84 840 ALA A C 1
ATOM 964 O O . ALA A 1 121 ? 6.326 22.020 18.378 1.00 15.79 840 ALA A O 1
ATOM 966 N N . ASN A 1 122 ? 8.140 20.957 19.198 1.00 12.78 841 ASN A N 1
ATOM 967 C CA . ASN A 1 122 ? 8.377 20.129 18.022 1.00 14.99 841 ASN A CA 1
ATOM 968 C C . ASN A 1 122 ? 8.218 18.718 18.568 1.00 17.87 841 ASN A C 1
ATOM 969 O O . ASN A 1 122 ? 8.544 18.470 19.728 1.00 17.33 841 ASN A O 1
ATOM 974 N N . GLY A 1 123 ? 7.719 17.800 17.751 1.00 16.02 842 GLY A N 1
ATOM 975 C CA . GLY A 1 123 ? 7.560 16.437 18.219 1.00 14.88 842 GLY A CA 1
ATOM 976 C C . GLY A 1 123 ? 7.646 15.421 17.104 1.00 16.13 842 GLY A C 1
ATOM 977 O O . GLY A 1 123 ? 7.413 15.754 15.937 1.00 17.70 842 GLY A O 1
ATOM 978 N N . ILE A 1 124 ? 7.996 14.186 17.456 1.00 14.32 843 ILE A N 1
ATOM 979 C CA . ILE A 1 124 ? 8.078 13.120 16.466 1.00 14.60 843 ILE A CA 1
ATOM 980 C C . ILE A 1 124 ? 7.353 11.876 16.953 1.00 17.44 843 ILE A C 1
ATOM 981 O O . ILE A 1 124 ? 7.115 11.700 18.152 1.00 16.45 843 ILE A O 1
ATOM 986 N N . LYS A 1 125 ? 7.001 11.020 15.999 1.00 15.37 844 LYS A N 1
ATOM 987 C CA . LYS A 1 125 ? 6.312 9.766 16.271 1.00 16.20 844 LYS A CA 1
ATOM 988 C C . LYS A 1 125 ? 7.029 8.706 15.445 1.00 18.27 844 LYS A C 1
ATOM 989 O O . LYS A 1 125 ? 7.102 8.817 14.217 1.00 16.46 844 LYS A O 1
ATOM 995 N N . ILE A 1 126 ? 7.567 7.688 16.110 1.00 18.76 845 ILE A N 1
ATOM 996 C CA . ILE A 1 126 ? 8.281 6.635 15.398 1.00 21.82 845 ILE A CA 1
ATOM 997 C C . ILE A 1 126 ? 7.869 5.237 15.871 1.00 19.13 845 ILE A C 1
ATOM 998 O O . ILE A 1 126 ? 7.719 4.986 17.062 1.00 16.28 845 ILE A O 1
ATOM 1003 N N . ALA A 1 127 ? 7.664 4.334 14.921 1.00 19.60 846 ALA A N 1
ATOM 1004 C CA . ALA A 1 127 ? 7.270 2.963 15.247 1.00 17.68 846 ALA A CA 1
ATOM 1005 C C . ALA A 1 127 ? 8.481 2.138 15.676 1.00 17.26 846 ALA A C 1
ATOM 1006 O O . ALA A 1 127 ? 9.534 2.212 15.050 1.00 19.65 846 ALA A O 1
ATOM 1008 N N . LEU A 1 128 ? 8.329 1.351 16.739 1.00 19.51 847 LEU A N 1
ATOM 1009 C CA . LEU A 1 128 ? 9.423 0.508 17.206 1.00 22.42 847 LEU A CA 1
ATOM 1010 C C . LEU A 1 128 ? 9.891 -0.427 16.099 1.00 24.01 847 LEU A C 1
ATOM 1011 O O . LEU A 1 128 ? 11.086 -0.649 15.935 1.00 24.51 847 LEU A O 1
ATOM 1016 N N . GLU A 1 129 ? 8.944 -0.965 15.334 1.00 26.08 848 GLU A N 1
ATOM 1017 C CA . GLU A 1 129 ? 9.265 -1.902 14.261 1.00 25.69 848 GLU A CA 1
ATOM 1018 C C . GLU A 1 129 ? 10.017 -1.342 13.061 1.00 27.70 848 GLU A C 1
ATOM 1019 O O . GLU A 1 129 ? 10.403 -2.091 12.164 1.00 27.00 848 GLU A O 1
ATOM 1025 N N . GLU A 1 130 ? 10.229 -0.032 13.034 1.00 23.16 849 GLU A N 1
ATOM 1026 C CA . GLU A 1 130 ? 10.972 0.579 11.940 1.00 23.77 849 GLU A CA 1
ATOM 1027 C C . GLU A 1 130 ? 12.474 0.347 12.132 1.00 22.41 849 GLU A C 1
ATOM 1028 O O . GLU A 1 130 ? 13.249 0.435 11.182 1.00 22.39 849 GLU A O 1
ATOM 1034 N N . VAL A 1 131 ? 12.876 0.042 13.360 1.00 22.07 850 VAL A N 1
ATOM 1035 C CA . VAL A 1 131 ? 14.287 -0.165 13.671 1.00 22.52 850 VAL A CA 1
ATOM 1036 C C . VAL A 1 131 ? 14.850 -1.484 13.148 1.00 26.02 850 VAL A C 1
ATOM 1037 O O . VAL A 1 131 ? 14.244 -2.543 13.315 1.00 25.51 850 VAL A O 1
ATOM 1041 N N . GLN A 1 132 ? 16.024 -1.403 12.529 1.00 24.26 851 GLN A N 1
ATOM 1042 C CA . GLN A 1 132 ? 16.698 -2.568 11.963 1.00 27.03 851 GLN A CA 1
ATOM 1043 C C . GLN A 1 132 ? 17.864 -3.023 12.839 1.00 29.73 851 GLN A C 1
ATOM 1044 O O . GLN A 1 132 ? 18.546 -2.205 13.459 1.00 28.32 851 GLN A O 1
ATOM 1050 N N . GLU A 1 133 ? 18.095 -4.332 12.883 1.00 31.19 852 GLU A N 1
ATOM 1051 C CA . GLU A 1 133 ? 19.186 -4.881 13.681 1.00 28.91 852 GLU A CA 1
ATOM 1052 C C . GLU A 1 133 ? 20.517 -4.317 13.186 1.00 26.46 852 GLU A C 1
ATOM 1053 O O . GLU A 1 133 ? 20.745 -4.207 11.980 1.00 30.25 852 GLU A O 1
ATOM 1059 N N . GLY A 1 134 ? 21.392 -3.956 14.118 1.00 27.91 853 GLY A N 1
ATOM 1060 C CA . GLY A 1 134 ? 22.687 -3.409 13.750 1.00 28.99 853 GLY A CA 1
ATOM 1061 C C . GLY A 1 134 ? 22.655 -1.945 13.340 1.00 28.32 853 GLY A C 1
ATOM 1062 O O . GLY A 1 134 ? 23.684 -1.380 12.967 1.00 29.39 853 GLY A O 1
ATOM 1063 N N . LYS A 1 135 ? 21.478 -1.329 13.410 1.00 26.82 854 LYS A N 1
ATOM 1064 C CA . LYS A 1 135 ? 21.319 0.078 13.044 1.00 25.54 854 LYS A CA 1
ATOM 1065 C C . LYS A 1 135 ? 20.517 0.806 14.121 1.00 23.02 854 LYS A C 1
ATOM 1066 O O . LYS A 1 135 ? 19.360 1.184 13.913 1.00 22.57 854 LYS A O 1
ATOM 1072 N N . PRO A 1 136 ? 21.129 1.005 15.297 1.00 22.39 855 PRO A N 1
ATOM 1073 C CA . PRO A 1 136 ? 20.475 1.684 16.417 1.00 19.95 855 PRO A CA 1
ATOM 1074 C C . PRO A 1 136 ? 20.079 3.119 16.088 1.00 20.78 855 PRO A C 1
ATOM 1075 O O . PRO A 1 136 ? 20.733 3.781 15.283 1.00 18.84 855 PRO A O 1
ATOM 1079 N N . VAL A 1 137 ? 19.000 3.584 16.715 1.00 17.37 856 VAL A N 1
ATOM 1080 C CA . VAL A 1 137 ? 18.497 4.939 16.512 1.00 16.69 856 VAL A CA 1
ATOM 1081 C C . VAL A 1 137 ? 18.506 5.698 17.833 1.00 16.91 856 VAL A C 1
ATOM 1082 O O . VAL A 1 137 ? 18.132 5.151 18.874 1.00 19.01 856 VAL A O 1
ATOM 1086 N N . ILE A 1 138 ? 18.942 6.955 17.793 1.00 16.59 857 ILE A N 1
ATOM 1087 C CA . ILE A 1 138 ? 18.950 7.791 18.988 1.00 17.89 857 ILE A CA 1
ATOM 1088 C C . ILE A 1 138 ? 18.147 9.066 18.745 1.00 15.92 857 ILE A C 1
ATOM 1089 O O . ILE A 1 138 ? 18.365 9.759 17.749 1.00 18.59 857 ILE A O 1
ATOM 1094 N N . ILE A 1 139 ? 17.208 9.359 19.639 1.00 16.17 858 ILE A N 1
ATOM 1095 C CA . ILE A 1 139 ? 16.436 10.594 19.553 1.00 15.22 858 ILE A CA 1
ATOM 1096 C C . ILE A 1 139 ? 17.063 11.480 20.635 1.00 14.23 858 ILE A C 1
ATOM 1097 O O . ILE A 1 139 ? 17.016 11.144 21.820 1.00 15.40 858 ILE A O 1
ATOM 1102 N N . THR A 1 140 ? 17.662 12.598 20.241 1.00 16.05 859 THR A N 1
ATOM 1103 C CA . THR A 1 140 ? 18.289 13.484 21.216 1.00 16.08 859 THR A CA 1
ATOM 1104 C C . THR A 1 140 ? 17.572 14.827 21.288 1.00 15.75 859 THR A C 1
ATOM 1105 O O . THR A 1 140 ? 16.983 15.274 20.311 1.00 16.95 859 THR A O 1
ATOM 1109 N N . SER A 1 141 ? 17.612 15.460 22.455 1.00 15.00 860 SER A N 1
ATOM 1110 C CA . SER A 1 141 ? 16.956 16.752 22.649 1.00 13.51 860 SER A CA 1
ATOM 1111 C C . SER A 1 141 ? 17.939 17.904 22.502 1.00 17.14 860 SER A C 1
ATOM 1112 O O . SER A 1 141 ? 17.539 19.068 22.479 1.00 18.10 860 SER A O 1
ATOM 1115 N N . GLY A 1 142 ? 19.223 17.583 22.396 1.00 19.85 861 GLY A N 1
ATOM 1116 C CA . GLY A 1 142 ? 20.222 18.632 22.314 1.00 16.87 861 GLY A CA 1
ATOM 1117 C C . GLY A 1 142 ? 20.424 19.117 23.740 1.00 21.79 861 GLY A C 1
ATOM 1118 O O . GLY A 1 142 ? 20.192 18.368 24.687 1.00 25.14 861 GLY A O 1
ATOM 1119 N N . ASN A 1 143 ? 20.835 20.365 23.916 1.00 21.91 862 ASN A N 1
ATOM 1120 C CA . ASN A 1 143 ? 21.040 20.878 25.262 1.00 21.33 862 ASN A CA 1
ATOM 1121 C C . ASN A 1 143 ? 19.762 21.502 25.798 1.00 20.40 862 ASN A C 1
ATOM 1122 O O . ASN A 1 143 ? 19.109 22.289 25.117 1.00 22.14 862 ASN A O 1
ATOM 1127 N N . LEU A 1 144 ? 19.390 21.129 27.017 1.00 16.84 863 LEU A N 1
ATOM 1128 C CA . LEU A 1 144 ? 18.193 21.681 27.636 1.00 16.10 863 LEU A CA 1
ATOM 1129 C C . LEU A 1 144 ? 18.626 22.856 28.502 1.00 16.13 863 LEU A C 1
ATOM 1130 O O . LEU A 1 144 ? 19.548 22.729 29.300 1.00 20.05 863 LEU A O 1
ATOM 1135 N N . SER A 1 145 ? 17.963 23.994 28.345 1.00 19.66 864 SER A N 1
ATOM 1136 C CA . SER A 1 145 ? 18.319 25.184 29.118 1.00 21.84 864 SER A CA 1
ATOM 1137 C C . SER A 1 145 ? 17.088 25.852 29.715 1.00 20.83 864 SER A C 1
ATOM 1138 O O . SER A 1 145 ? 16.977 27.080 29.723 1.00 23.15 864 SER A O 1
ATOM 1141 N N . GLY A 1 146 ? 16.168 25.041 30.228 1.00 15.46 865 GLY A N 1
ATOM 1142 C CA . GLY A 1 146 ? 14.946 25.578 30.803 1.00 12.46 865 GLY A CA 1
ATOM 1143 C C . GLY A 1 146 ? 13.730 24.952 30.136 1.00 15.26 865 GLY A C 1
ATOM 1144 O O . GLY A 1 146 ? 12.625 24.974 30.683 1.00 17.41 865 GLY A O 1
ATOM 1145 N N . CYS A 1 147 ? 13.941 24.400 28.944 1.00 14.29 866 CYS A N 1
ATOM 1146 C CA . CYS A 1 147 ? 12.881 23.752 28.176 1.00 16.76 866 CYS A CA 1
ATOM 1147 C C . CYS A 1 147 ? 12.472 22.394 28.752 1.00 15.80 866 CYS A C 1
ATOM 1148 O O . CYS A 1 147 ? 13.124 21.860 29.653 1.00 15.69 866 CYS A O 1
ATOM 1152 N N . THR A 1 148 ? 11.406 21.833 28.191 1.00 16.07 867 THR A N 1
ATOM 1153 C CA . THR A 1 148 ? 10.850 20.557 28.641 1.00 15.73 867 THR A CA 1
ATOM 1154 C C . THR A 1 148 ? 10.803 19.499 27.540 1.00 12.71 867 THR A C 1
ATOM 1155 O O . THR A 1 148 ? 10.439 19.804 26.404 1.00 15.42 867 THR A O 1
ATOM 1159 N N . THR A 1 149 ? 11.174 18.264 27.871 1.00 13.00 868 THR A N 1
ATOM 1160 C CA . THR A 1 149 ? 11.072 17.187 26.891 1.00 14.18 868 THR A CA 1
ATOM 1161 C C . THR A 1 149 ? 10.141 16.131 27.461 1.00 15.97 868 THR A C 1
ATOM 1162 O O . THR A 1 149 ? 10.039 15.957 28.680 1.00 17.79 868 THR A O 1
ATOM 1166 N N . ILE A 1 150 ? 9.461 15.431 26.567 1.00 16.70 869 ILE A N 1
ATOM 1167 C CA . ILE A 1 150 ? 8.533 14.382 26.951 1.00 14.83 869 ILE A CA 1
ATOM 1168 C C . ILE A 1 150 ? 8.796 13.174 26.072 1.00 15.44 869 ILE A C 1
ATOM 1169 O O . ILE A 1 150 ? 8.915 13.312 24.858 1.00 15.59 869 ILE A O 1
ATOM 1174 N N . VAL A 1 151 ? 8.909 12.003 26.690 1.00 14.58 870 VAL A N 1
ATOM 1175 C CA . VAL A 1 151 ? 9.096 10.760 25.951 1.00 14.71 870 VAL A CA 1
ATOM 1176 C C . VAL A 1 151 ? 7.946 9.867 26.404 1.00 16.35 870 VAL A C 1
ATOM 1177 O O . VAL A 1 151 ? 7.710 9.717 27.604 1.00 18.72 870 VAL A O 1
ATOM 1181 N N . ALA A 1 152 ? 7.217 9.287 25.456 1.00 15.59 871 ALA A N 1
ATOM 1182 C CA . ALA A 1 152 ? 6.084 8.441 25.819 1.00 17.00 871 ALA A CA 1
ATOM 1183 C C . ALA A 1 152 ? 5.880 7.315 24.827 1.00 19.60 871 ALA A C 1
ATOM 1184 O O . ALA A 1 152 ? 6.313 7.403 23.680 1.00 20.09 871 ALA A O 1
ATOM 1186 N N . ARG A 1 153 ? 5.207 6.262 25.280 1.00 17.54 872 ARG A N 1
ATOM 1187 C CA . ARG A 1 153 ? 4.929 5.110 24.435 1.00 16.64 872 ARG A CA 1
ATOM 1188 C C . ARG A 1 153 ? 3.438 4.818 24.382 1.00 15.92 872 ARG A C 1
ATOM 1189 O O . ARG A 1 153 ? 2.728 4.963 25.379 1.00 16.92 872 ARG A O 1
ATOM 1197 N N . LYS A 1 154 ? 2.972 4.409 23.207 1.00 16.56 873 LYS A N 1
ATOM 1198 C CA . LYS A 1 154 ? 1.571 4.063 23.012 1.00 20.44 873 LYS A CA 1
ATOM 1199 C C . LYS A 1 154 ? 1.417 3.162 21.797 1.00 17.73 873 LYS A C 1
ATOM 1200 O O . LYS A 1 154 ? 1.807 3.526 20.692 1.00 18.05 873 LYS A O 1
ATOM 1206 N N . GLU A 1 155 ? 0.863 1.977 22.020 1.00 20.82 874 GLU A N 1
ATOM 1207 C CA . GLU A 1 155 ? 0.599 1.016 20.951 1.00 23.70 874 GLU A CA 1
ATOM 1208 C C . GLU A 1 155 ? 1.668 0.861 19.873 1.00 21.35 874 GLU A C 1
ATOM 1209 O O . GLU A 1 155 ? 1.400 1.075 18.689 1.00 27.31 874 GLU A O 1
ATOM 1215 N N . GLY A 1 156 ? 2.876 0.486 20.283 1.00 21.74 875 GLY A N 1
ATOM 1216 C CA . GLY A 1 156 ? 3.949 0.270 19.329 1.00 23.20 875 GLY A CA 1
ATOM 1217 C C . GLY A 1 156 ? 4.681 1.476 18.777 1.00 21.11 875 GLY A C 1
ATOM 1218 O O . GLY A 1 156 ? 5.501 1.331 17.871 1.00 21.92 875 GLY A O 1
ATOM 1219 N N . TYR A 1 157 ? 4.396 2.659 19.310 1.00 19.83 876 TYR A N 1
ATOM 1220 C CA . TYR A 1 157 ? 5.050 3.876 18.850 1.00 17.00 876 TYR A CA 1
ATOM 1221 C C . TYR A 1 157 ? 5.661 4.666 19.991 1.00 16.49 876 TYR A C 1
ATOM 1222 O O . TYR A 1 157 ? 5.131 4.683 21.099 1.00 18.59 876 TYR A O 1
ATOM 1231 N N . ILE A 1 158 ? 6.779 5.324 19.705 1.00 17.21 877 ILE A N 1
ATOM 1232 C CA . ILE A 1 158 ? 7.430 6.178 20.691 1.00 17.62 877 ILE A CA 1
ATOM 1233 C C . ILE A 1 158 ? 7.207 7.613 20.224 1.00 14.77 877 ILE A C 1
ATOM 1234 O O . ILE A 1 158 ? 7.405 7.932 19.049 1.00 14.21 877 ILE A O 1
ATOM 1239 N N . TYR A 1 159 ? 6.778 8.463 21.148 1.00 18.68 878 TYR A N 1
ATOM 1240 C CA . TYR A 1 159 ? 6.535 9.872 20.867 1.00 14.48 878 TYR A CA 1
ATOM 1241 C C . TYR A 1 159 ? 7.524 10.688 21.691 1.00 17.43 878 TYR A C 1
ATOM 1242 O O . TYR A 1 159 ? 7.717 10.408 22.874 1.00 17.64 878 TYR A O 1
ATOM 1251 N N . LYS A 1 160 ? 8.145 11.693 21.084 1.00 17.95 879 LYS A N 1
ATOM 1252 C CA . LYS A 1 160 ? 9.072 12.541 21.830 1.00 16.48 879 LYS A CA 1
ATOM 1253 C C . LYS A 1 160 ? 8.801 13.986 21.439 1.00 14.89 879 LYS A C 1
ATOM 1254 O O . LYS A 1 160 ? 8.828 14.341 20.263 1.00 16.09 879 LYS A O 1
ATOM 1260 N N . VAL A 1 161 ? 8.527 14.813 22.441 1.00 15.41 880 VAL A N 1
ATOM 1261 C CA . VAL A 1 161 ? 8.193 16.213 22.219 1.00 14.24 880 VAL A CA 1
ATOM 1262 C C . VAL A 1 161 ? 9.130 17.108 23.026 1.00 17.62 880 VAL A C 1
ATOM 1263 O O . VAL A 1 161 ? 9.486 16.775 24.152 1.00 16.26 880 VAL A O 1
ATOM 1267 N N . HIS A 1 162 ? 9.523 18.239 22.441 1.00 16.43 881 HIS A N 1
ATOM 1268 C CA . HIS A 1 162 ? 10.414 19.193 23.102 1.00 17.88 881 HIS A CA 1
ATOM 1269 C C . HIS A 1 162 ? 9.760 20.566 22.971 1.00 18.06 881 HIS A C 1
ATOM 1270 O O . HIS A 1 162 ? 9.532 21.046 21.863 1.00 17.88 881 HIS A O 1
ATOM 1277 N N . THR A 1 163 ? 9.452 21.191 24.104 1.00 16.80 882 THR A N 1
ATOM 1278 C CA . THR A 1 163 ? 8.784 22.486 24.092 1.00 18.18 882 THR A CA 1
ATOM 1279 C C . THR A 1 163 ? 9.508 23.525 24.943 1.00 17.13 882 THR A C 1
ATOM 1280 O O . THR A 1 163 ? 10.199 23.184 25.897 1.00 16.11 882 THR A O 1
ATOM 1284 N N . GLY A 1 164 ? 9.342 24.793 24.576 1.00 17.46 883 GLY A N 1
ATOM 1285 C CA . GLY A 1 164 ? 9.979 25.881 25.297 1.00 21.41 883 GLY A CA 1
ATOM 1286 C C . GLY A 1 164 ? 10.043 27.123 24.426 1.00 23.23 883 GLY A C 1
ATOM 1287 O O . GLY A 1 164 ? 9.328 27.207 23.426 1.00 18.23 883 GLY A O 1
ATOM 1288 N N . THR A 1 165 ? 10.885 28.085 24.802 1.00 24.23 884 THR A N 1
ATOM 1289 C CA . THR A 1 165 ? 11.034 29.322 24.033 1.00 24.99 884 THR A CA 1
ATOM 1290 C C . THR A 1 165 ? 12.497 29.762 23.955 1.00 27.58 884 THR A C 1
ATOM 1291 O O . THR A 1 165 ? 13.250 29.627 24.919 1.00 24.30 884 THR A O 1
ATOM 1295 N N . THR A 1 166 ? 12.898 30.282 22.799 1.00 31.16 885 THR A N 1
ATOM 1296 C CA . THR A 1 166 ? 14.267 30.745 22.613 1.00 37.68 885 THR A CA 1
ATOM 1297 C C . THR A 1 166 ? 14.453 32.135 23.211 1.00 41.74 885 THR A C 1
ATOM 1298 O O . THR A 1 166 ? 15.562 32.515 23.581 1.00 45.59 885 THR A O 1
ATOM 1302 N N . LYS A 1 167 ? 13.361 32.889 23.308 1.00 47.59 886 LYS A N 1
ATOM 1303 C CA . LYS A 1 167 ? 13.416 34.229 23.881 1.00 52.45 886 LYS A CA 1
ATOM 1304 C C . LYS A 1 167 ? 13.317 34.122 25.402 1.00 53.07 886 LYS A C 1
ATOM 1305 O O . LYS A 1 167 ? 13.284 33.020 25.949 1.00 52.57 886 LYS A O 1
ATOM 1311 N N . SER A 1 168 ? 13.269 35.261 26.084 1.00 54.64 887 SER A N 1
ATOM 1312 C CA . SER A 1 168 ? 13.186 35.267 27.539 1.00 56.26 887 SER A CA 1
ATOM 1313 C C . SER A 1 168 ? 11.775 35.497 28.070 1.00 54.98 887 SER A C 1
ATOM 1314 O O . SER A 1 168 ? 11.564 36.335 28.948 1.00 58.06 887 SER A O 1
ATOM 1317 N N . LEU A 1 169 ? 10.812 34.751 27.541 1.00 49.59 888 LEU A N 1
ATOM 1318 C CA . LEU A 1 169 ? 9.430 34.874 27.986 1.00 46.48 888 LEU A CA 1
ATOM 1319 C C . LEU A 1 169 ? 9.267 34.121 29.306 1.00 43.94 888 LEU A C 1
ATOM 1320 O O . LEU A 1 169 ? 8.991 32.924 29.321 1.00 41.13 888 LEU A O 1
ATOM 1325 N N . ALA A 1 170 ? 9.448 34.838 30.411 1.00 42.27 889 ALA A N 1
ATOM 1326 C CA . ALA A 1 170 ? 9.346 34.263 31.749 1.00 37.87 889 ALA A CA 1
ATOM 1327 C C . ALA A 1 170 ? 8.023 33.542 32.016 1.00 33.88 889 ALA A C 1
ATOM 1328 O O . ALA A 1 170 ? 6.946 34.115 31.844 1.00 32.25 889 ALA A O 1
ATOM 1330 N N . GLY A 1 171 ? 8.117 32.286 32.445 1.00 25.37 890 GLY A N 1
ATOM 1331 C CA . GLY A 1 171 ? 6.929 31.504 32.749 1.00 24.36 890 GLY A CA 1
ATOM 1332 C C . GLY A 1 171 ? 6.223 30.886 31.554 1.00 21.12 890 GLY A C 1
ATOM 1333 O O . GLY A 1 171 ? 5.174 30.259 31.707 1.00 20.93 890 GLY A O 1
ATOM 1334 N N . PHE A 1 172 ? 6.795 31.053 30.366 1.00 22.00 891 PHE A N 1
ATOM 1335 C CA . PHE A 1 172 ? 6.214 30.516 29.138 1.00 20.96 891 PHE A CA 1
ATOM 1336 C C . PHE A 1 172 ? 6.168 28.985 29.079 1.00 19.38 891 PHE A C 1
ATOM 1337 O O . PHE A 1 172 ? 5.117 28.398 28.826 1.00 19.16 891 PHE A O 1
ATOM 1345 N N . THR A 1 173 ? 7.318 28.358 29.305 1.00 18.99 892 THR A N 1
ATOM 1346 C CA . THR A 1 173 ? 7.462 26.904 29.225 1.00 16.98 892 THR A CA 1
ATOM 1347 C C . THR A 1 173 ? 6.490 26.090 30.079 1.00 19.55 892 THR A C 1
ATOM 1348 O O . THR A 1 173 ? 5.956 25.073 29.624 1.00 17.55 892 THR A O 1
ATOM 1352 N N . SER A 1 174 ? 6.252 26.542 31.306 1.00 19.14 893 SER A N 1
ATOM 1353 C CA . SER A 1 174 ? 5.353 25.843 32.221 1.00 20.94 893 SER A CA 1
ATOM 1354 C C . SER A 1 174 ? 3.864 26.108 31.973 1.00 19.12 893 SER A C 1
ATOM 1355 O O . SER A 1 174 ? 3.004 25.524 32.645 1.00 19.86 893 SER A O 1
ATOM 1358 N N . THR A 1 175 ? 3.554 26.989 31.027 1.00 17.27 894 THR A N 1
ATOM 1359 C CA . THR A 1 175 ? 2.160 27.297 30.720 1.00 18.49 894 THR A CA 1
ATOM 1360 C C . THR A 1 175 ? 1.864 27.140 29.230 1.00 20.14 894 THR A C 1
ATOM 1361 O O . THR A 1 175 ? 1.406 26.088 28.794 1.00 20.45 894 THR A O 1
ATOM 1365 N N . THR A 1 176 ? 2.134 28.177 28.447 1.00 18.40 895 THR A N 1
ATOM 1366 C CA . THR A 1 176 ? 1.892 28.111 27.017 1.00 18.14 895 THR A CA 1
ATOM 1367 C C . THR A 1 176 ? 2.687 26.971 26.376 1.00 19.17 895 THR A C 1
ATOM 1368 O O . THR A 1 176 ? 2.222 26.345 25.422 1.00 20.38 895 THR A O 1
ATOM 1372 N N . GLY A 1 177 ? 3.883 26.710 26.901 1.00 18.07 896 GLY A N 1
ATOM 1373 C CA . GLY A 1 177 ? 4.706 25.630 26.378 1.00 18.32 896 GLY A CA 1
ATOM 1374 C C . GLY A 1 177 ? 3.998 24.293 26.543 1.00 20.14 896 GLY A C 1
ATOM 1375 O O . GLY A 1 177 ? 4.110 23.408 25.694 1.00 16.42 896 GLY A O 1
ATOM 1376 N N . VAL A 1 178 ? 3.269 24.139 27.644 1.00 17.15 897 VAL A N 1
ATOM 1377 C CA . VAL A 1 178 ? 2.531 22.904 27.888 1.00 18.12 897 VAL A CA 1
ATOM 1378 C C . VAL A 1 178 ? 1.412 22.779 26.862 1.00 20.02 897 VAL A C 1
ATOM 1379 O O . VAL A 1 178 ? 1.179 21.704 26.305 1.00 17.78 897 VAL A O 1
ATOM 1383 N N . LYS A 1 179 ? 0.715 23.883 26.612 1.00 18.76 898 LYS A N 1
ATOM 1384 C CA . LYS A 1 179 ? -0.364 23.871 25.635 1.00 17.62 898 LYS A CA 1
ATOM 1385 C C . LYS A 1 179 ? 0.163 23.425 24.275 1.00 16.42 898 LYS A C 1
ATOM 1386 O O . LYS A 1 179 ? -0.469 22.610 23.600 1.00 17.94 898 LYS A O 1
ATOM 1392 N N . LYS A 1 180 ? 1.321 23.953 23.877 1.00 15.35 899 LYS A N 1
ATOM 1393 C CA . LYS A 1 180 ? 1.911 23.605 22.583 1.00 18.25 899 LYS A CA 1
ATOM 1394 C C . LYS A 1 180 ? 2.319 22.131 22.520 1.00 15.75 899 LYS A C 1
ATOM 1395 O O . LYS A 1 180 ? 2.149 21.480 21.493 1.00 16.37 899 LYS A O 1
ATOM 1401 N N . ALA A 1 181 ? 2.858 21.607 23.615 1.00 16.82 900 ALA A N 1
ATOM 1402 C CA . ALA A 1 181 ? 3.279 20.207 23.649 1.00 16.90 900 ALA A CA 1
ATOM 1403 C C . ALA A 1 181 ? 2.084 19.263 23.536 1.00 17.78 900 ALA A C 1
ATOM 1404 O O . ALA A 1 181 ? 2.147 18.244 22.838 1.00 18.04 900 ALA A O 1
ATOM 1406 N N . VAL A 1 182 ? 0.996 19.600 24.221 1.00 16.42 901 VAL A N 1
ATOM 1407 C CA . VAL A 1 182 ? -0.202 18.769 24.188 1.00 19.55 901 VAL A CA 1
ATOM 1408 C C . VAL A 1 182 ? -0.839 18.809 22.806 1.00 18.32 901 VAL A C 1
ATOM 1409 O O 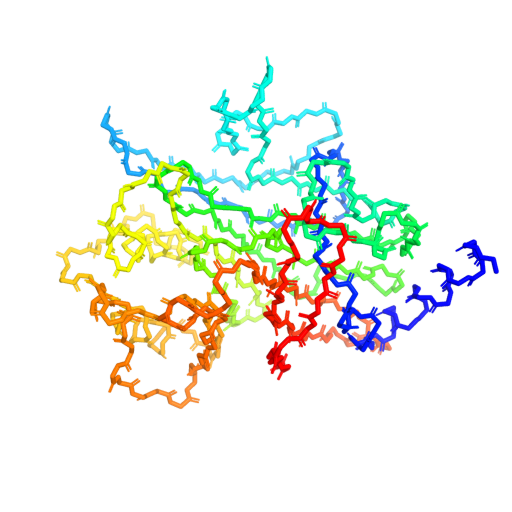. VAL A 1 182 ? -1.322 17.788 22.306 1.00 21.99 901 VAL A O 1
ATOM 1413 N N . GLU A 1 183 ? -0.841 19.985 22.187 1.00 16.53 902 GLU A N 1
ATOM 1414 C CA . GLU A 1 183 ? -1.407 20.119 20.853 1.00 16.81 902 GLU A CA 1
ATOM 1415 C C . GLU A 1 183 ? -0.632 19.228 19.885 1.00 17.93 902 GLU A C 1
ATOM 1416 O O . GLU A 1 183 ? -1.225 18.568 19.030 1.00 21.22 902 GLU A O 1
ATOM 1422 N N . VAL A 1 184 ? 0.693 19.200 20.027 1.00 17.77 903 VAL A N 1
ATOM 1423 C CA . VAL A 1 184 ? 1.531 18.371 19.166 1.00 17.37 903 VAL A CA 1
ATOM 1424 C C . VAL A 1 184 ? 1.236 16.885 19.378 1.00 18.27 903 VAL A C 1
ATOM 1425 O O . VAL A 1 184 ? 1.140 16.123 18.412 1.00 16.58 903 VAL A O 1
ATOM 1429 N N . LEU A 1 185 ? 1.091 16.470 20.634 1.00 16.28 904 LEU A N 1
ATOM 1430 C CA . LEU A 1 185 ? 0.792 15.069 20.922 1.00 15.69 904 LEU A CA 1
ATOM 1431 C C . LEU A 1 185 ? -0.572 14.722 20.316 1.00 21.89 904 LEU A C 1
ATOM 1432 O O . LEU A 1 185 ? -0.749 13.643 19.747 1.00 19.38 904 LEU A O 1
ATOM 1437 N N . GLU A 1 186 ? -1.526 15.646 20.411 1.00 16.95 905 GLU A N 1
ATOM 1438 C CA . GLU A 1 186 ? -2.851 15.407 19.839 1.00 21.66 905 GLU A CA 1
ATOM 1439 C C . GLU A 1 186 ? -2.758 15.252 18.317 1.00 22.97 905 GLU A C 1
ATOM 1440 O O . GLU A 1 186 ? -3.361 14.343 17.737 1.00 23.62 905 GLU A O 1
ATOM 1446 N N . LEU A 1 187 ? -2.000 16.134 17.671 1.00 17.62 906 LEU A N 1
ATOM 1447 C CA . LEU A 1 187 ? -1.839 16.071 16.218 1.00 18.61 906 LEU A CA 1
ATOM 1448 C C . LEU A 1 187 ? -1.186 14.757 15.765 1.00 23.86 906 LEU A C 1
ATOM 1449 O O . LEU A 1 187 ? -1.517 14.223 14.700 1.00 24.50 906 LEU A O 1
ATOM 1454 N N . LEU A 1 188 ? -0.258 14.247 16.570 1.00 19.96 907 LEU A N 1
ATOM 1455 C CA . LEU A 1 188 ? 0.446 13.006 16.250 1.00 19.14 907 LEU A CA 1
ATOM 1456 C C . LEU A 1 188 ? -0.357 11.756 16.603 1.00 21.88 907 LEU A C 1
ATOM 1457 O O . LEU A 1 188 ? 0.015 10.646 16.215 1.00 21.02 907 LEU A O 1
ATOM 1462 N N . THR A 1 189 ? -1.452 11.929 17.340 1.00 22.92 908 THR A N 1
ATOM 1463 C CA . THR A 1 189 ? -2.296 10.794 17.707 1.00 23.07 908 THR A CA 1
ATOM 1464 C C . THR A 1 189 ? -3.673 10.862 17.041 1.00 23.93 908 THR A C 1
ATOM 1465 O O . THR A 1 189 ? -4.703 10.617 17.673 1.00 25.67 908 THR A O 1
ATOM 1469 N N . LYS A 1 190 ? -3.675 11.220 15.762 1.00 25.46 909 LYS A N 1
ATOM 1470 C CA . LYS A 1 190 ? -4.890 11.290 14.952 1.00 27.77 909 LYS A CA 1
ATOM 1471 C C . LYS A 1 190 ? -5.998 12.256 15.364 1.00 29.06 909 LYS A C 1
ATOM 1472 O O . LYS A 1 190 ? -7.173 11.987 15.122 1.00 25.03 909 LYS A O 1
ATOM 1478 N N . GLU A 1 191 ? -5.634 13.371 15.990 1.00 27.76 910 GLU A N 1
ATOM 1479 C CA . GLU A 1 191 ? -6.619 14.384 16.367 1.00 24.67 910 GLU A CA 1
ATOM 1480 C C . GLU A 1 191 ? -6.218 15.652 15.622 1.00 25.64 910 GLU A C 1
ATOM 1481 O O . GLU A 1 191 ? -5.391 16.426 16.101 1.00 26.83 910 GLU A O 1
ATOM 1487 N N .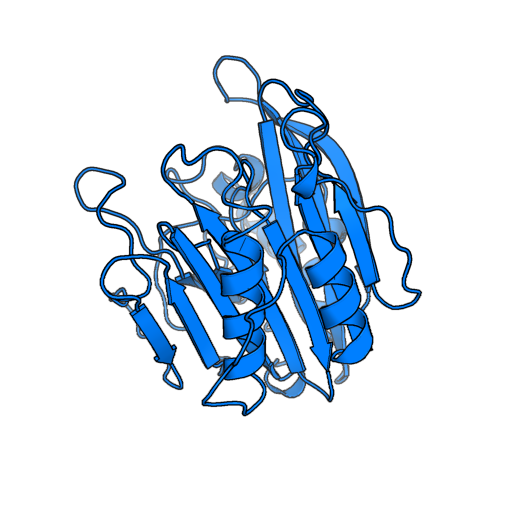 PRO A 1 192 ? -6.803 15.875 14.432 1.00 26.19 911 PRO A N 1
ATOM 1488 C CA . PRO A 1 192 ? -6.524 17.039 13.585 1.00 27.74 911 PRO A CA 1
ATOM 1489 C C . PRO A 1 192 ? -7.011 18.367 14.153 1.00 31.81 911 PRO A C 1
ATOM 1490 O O . PRO A 1 192 ? -6.554 19.433 13.732 1.00 27.68 911 PRO A O 1
ATOM 1494 N N . ILE A 1 193 ? -7.941 18.302 15.100 1.00 27.60 912 ILE A N 1
ATOM 1495 C CA . ILE A 1 193 ? -8.474 19.512 15.708 1.00 25.41 912 ILE A CA 1
ATOM 1496 C C . ILE A 1 193 ? -8.285 19.491 17.217 1.00 28.05 912 ILE A C 1
ATOM 1497 O O . ILE A 1 193 ? -9.235 19.276 17.974 1.00 28.18 912 ILE A O 1
ATOM 1502 N N . PRO A 1 194 ? -7.045 19.702 17.678 1.00 26.47 913 PRO A N 1
ATOM 1503 C CA . PRO A 1 194 ? -6.803 19.698 19.121 1.00 27.60 913 PRO A CA 1
ATOM 1504 C C . PRO A 1 194 ? -7.478 20.885 19.803 1.00 27.46 913 PRO A C 1
ATOM 1505 O O . PRO A 1 194 ? -7.443 22.008 19.298 1.00 28.73 913 PRO A O 1
ATOM 1509 N N . ARG A 1 195 ? -8.100 20.625 20.945 1.00 30.25 914 ARG A N 1
ATOM 1510 C CA . ARG A 1 195 ? -8.772 21.671 21.701 1.00 36.13 914 ARG A CA 1
ATOM 1511 C C . ARG A 1 195 ? -8.298 21.652 23.146 1.00 34.09 914 ARG A C 1
ATOM 1512 O O . ARG A 1 195 ? -8.930 21.047 24.013 1.00 34.54 914 ARG A O 1
ATOM 1520 N N . VAL A 1 196 ? -7.171 22.313 23.390 1.00 31.39 915 VAL A N 1
ATOM 1521 C CA . VAL A 1 196 ? -6.582 22.400 24.725 1.00 34.28 915 VAL A CA 1
ATOM 1522 C C . VAL A 1 196 ? -6.819 23.832 25.212 1.00 33.62 915 VAL A C 1
ATOM 1523 O O . VAL A 1 196 ? -5.970 24.703 25.027 1.00 33.15 915 VAL A O 1
ATOM 1527 N N . GLU A 1 197 ? -7.963 24.066 25.849 1.00 41.90 916 GLU A N 1
ATOM 1528 C CA . GLU A 1 197 ? -8.318 25.413 26.299 1.00 46.37 916 GLU A CA 1
ATOM 1529 C C . GLU A 1 197 ? -8.316 25.707 27.802 1.00 45.81 916 GLU A C 1
ATOM 1530 O O . GLU A 1 197 ? -8.526 26.854 28.199 1.00 47.28 916 GLU A O 1
ATOM 1536 N N . GLY A 1 198 ? -8.089 24.694 28.635 1.00 40.59 917 GLY A N 1
ATOM 1537 C CA . GLY A 1 198 ? -8.090 24.915 30.076 1.00 38.34 917 GLY A CA 1
ATOM 1538 C C . GLY A 1 198 ? -6.868 25.636 30.626 1.00 32.81 917 GLY A C 1
ATOM 1539 O O . GLY A 1 198 ? -6.092 26.223 29.873 1.00 34.42 917 GLY A O 1
ATOM 1540 N N . ILE A 1 199 ? -6.698 25.597 31.946 1.00 31.73 918 ILE A N 1
ATOM 1541 C CA . ILE A 1 199 ? -5.555 26.238 32.599 1.00 30.31 918 ILE A CA 1
ATOM 1542 C C . ILE A 1 199 ? -4.323 25.352 32.447 1.00 26.99 918 ILE A C 1
ATOM 1543 O O . ILE A 1 199 ? -4.333 24.186 32.847 1.00 26.82 918 ILE A O 1
ATOM 1548 N N . MET A 1 200 ? -3.260 25.917 31.886 1.00 22.52 919 MET A N 1
ATOM 1549 C CA . MET A 1 200 ? -2.030 25.174 31.646 1.00 22.64 919 MET A CA 1
ATOM 1550 C C . MET A 1 200 ? -1.018 25.244 32.786 1.00 21.82 919 MET A C 1
ATOM 1551 O O . MET A 1 200 ? -0.886 26.271 33.453 1.00 22.41 919 MET A O 1
ATOM 1556 N N . SER A 1 201 ? -0.309 24.134 32.991 1.00 19.14 920 SER A N 1
ATOM 1557 C CA . SER A 1 201 ? 0.717 24.007 34.027 1.00 18.26 920 SER A CA 1
ATOM 1558 C C . SER A 1 201 ? 1.383 22.649 33.817 1.00 19.62 920 SER A C 1
ATOM 1559 O O . SER A 1 201 ? 0.893 21.842 33.022 1.00 18.59 920 SER A O 1
ATOM 1562 N N . ASN A 1 202 ? 2.482 22.376 34.513 1.00 16.70 921 ASN A N 1
ATOM 1563 C CA . ASN A 1 202 ? 3.101 21.067 34.334 1.00 17.27 921 ASN A CA 1
ATOM 1564 C C . ASN A 1 202 ? 2.199 19.974 34.900 1.00 16.92 921 ASN A C 1
ATOM 1565 O O . ASN A 1 202 ? 2.276 18.826 34.471 1.00 15.97 921 ASN A O 1
ATOM 1570 N N . ASP A 1 203 ? 1.336 20.326 35.854 1.00 17.19 922 ASP A N 1
ATOM 1571 C CA . ASP A 1 203 ? 0.396 19.345 36.406 1.00 18.45 922 ASP A CA 1
ATOM 1572 C C . ASP A 1 203 ? -0.557 18.898 35.296 1.00 18.59 922 ASP A C 1
ATOM 1573 O O . ASP A 1 203 ? -0.888 17.715 35.184 1.00 18.66 922 ASP A O 1
ATOM 1578 N N . PHE A 1 204 ? -1.009 19.848 34.480 1.00 16.69 923 PHE A N 1
ATOM 1579 C CA . PHE A 1 204 ? -1.913 19.521 33.377 1.00 17.11 923 PHE A CA 1
ATOM 1580 C C . PHE A 1 204 ? -1.259 18.496 32.450 1.00 16.71 923 PHE A C 1
ATOM 1581 O O . PHE A 1 204 ? -1.912 17.560 31.992 1.00 16.56 923 PHE A O 1
ATOM 1589 N N . LEU A 1 205 ? 0.026 18.698 32.161 1.00 17.23 924 LEU A N 1
ATOM 1590 C CA . LEU A 1 205 ? 0.780 17.800 31.284 1.00 17.11 924 LEU A CA 1
ATOM 1591 C C . LEU A 1 205 ? 0.857 16.387 31.869 1.00 18.05 924 LEU A C 1
ATOM 1592 O O . LEU A 1 205 ? 0.708 15.399 31.152 1.00 17.64 924 LEU A O 1
ATOM 1597 N N . VAL A 1 206 ? 1.088 16.293 33.173 1.00 17.90 925 VAL A N 1
ATOM 1598 C CA . VAL A 1 206 ? 1.164 14.993 33.830 1.00 17.98 925 VAL A CA 1
ATOM 1599 C C . VAL A 1 206 ? -0.178 14.270 33.715 1.00 18.58 925 VAL A C 1
ATOM 1600 O O . VAL A 1 206 ? -0.237 13.091 33.356 1.00 18.44 925 VAL A O 1
ATOM 1604 N N . ASP A 1 207 ? -1.252 14.988 34.014 1.00 17.86 926 ASP A N 1
ATOM 1605 C CA . ASP A 1 207 ? -2.596 14.426 33.947 1.00 18.04 926 ASP A CA 1
ATOM 1606 C C . ASP A 1 207 ? -2.923 13.973 32.524 1.00 19.68 926 ASP A C 1
ATOM 1607 O O . ASP A 1 207 ? -3.485 12.893 32.325 1.00 17.34 926 ASP A O 1
ATOM 1612 N N . TYR A 1 208 ? -2.575 14.800 31.539 1.00 17.47 927 TYR A N 1
ATOM 1613 C CA . TYR A 1 208 ? -2.824 14.469 30.135 1.00 20.34 927 TYR A CA 1
ATOM 1614 C C . TYR A 1 208 ? -2.063 13.212 29.691 1.00 19.87 927 TYR A C 1
ATOM 1615 O O . TYR A 1 208 ? -2.639 12.318 29.061 1.00 23.28 927 TYR A O 1
ATOM 1624 N N . LEU A 1 209 ? -0.772 13.148 30.006 1.00 17.06 928 LEU A N 1
ATOM 1625 C CA . LEU A 1 209 ? 0.042 11.997 29.628 1.00 18.41 928 LEU A CA 1
ATOM 1626 C C . LEU A 1 209 ? -0.471 10.725 30.295 1.00 17.26 928 LEU A C 1
ATOM 1627 O O . LEU A 1 209 ? -0.492 9.656 29.679 1.00 18.96 928 LEU A O 1
ATOM 1632 N N . SER A 1 210 ? -0.895 10.841 31.550 1.00 18.45 929 SER A N 1
ATOM 1633 C CA . SER A 1 210 ? -1.396 9.684 32.281 1.00 20.21 929 SER A CA 1
ATOM 1634 C C . SER A 1 210 ? -2.637 9.090 31.611 1.00 21.88 929 SER A C 1
ATOM 1635 O O . SER A 1 210 ? -2.785 7.870 31.516 1.00 20.09 929 SER A O 1
ATOM 163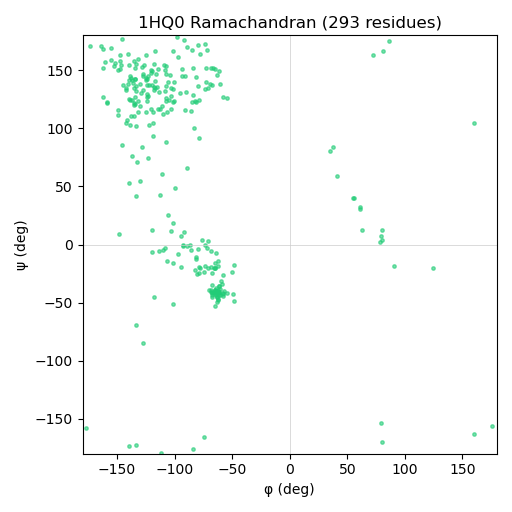8 N N . GLU A 1 211 ? -3.519 9.961 31.140 1.00 19.80 930 GLU A N 1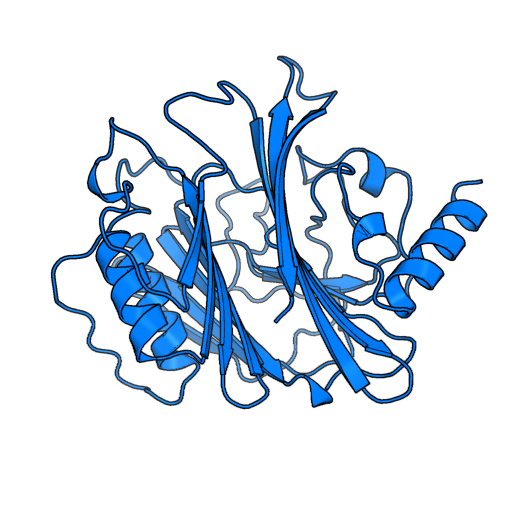
ATOM 1639 C CA . GLU A 1 211 ? -4.757 9.528 30.497 1.00 23.64 930 GLU A CA 1
ATOM 1640 C C . GLU A 1 211 ? -4.622 9.068 29.050 1.00 24.62 930 GLU A C 1
ATOM 1641 O O . GLU A 1 211 ? -5.437 8.276 28.576 1.00 24.62 930 GLU A O 1
ATOM 1647 N N . ASN A 1 212 ? -3.596 9.532 28.346 1.00 20.87 931 ASN A N 1
ATOM 1648 C CA . ASN A 1 212 ? -3.478 9.178 26.938 1.00 18.57 931 ASN A CA 1
ATOM 1649 C C . ASN A 1 212 ? -2.323 8.308 26.463 1.00 19.79 931 ASN A C 1
ATOM 1650 O O . ASN A 1 212 ? -2.283 7.921 25.296 1.00 17.84 931 ASN A O 1
ATOM 1655 N N . PHE A 1 213 ? -1.387 7.993 27.351 1.00 18.99 932 PHE A N 1
ATOM 1656 C CA . PHE A 1 213 ? -0.257 7.154 26.975 1.00 18.82 932 PHE A CA 1
ATOM 1657 C C . PHE A 1 213 ? -0.009 6.065 28.010 1.00 18.24 932 PHE A C 1
ATOM 1658 O O . PHE A 1 213 ? -0.385 6.202 29.173 1.00 20.22 932 PHE A O 1
ATOM 1666 N N . GLU A 1 214 ? 0.613 4.976 27.569 1.00 20.03 933 GLU A N 1
ATOM 1667 C CA . GLU A 1 214 ? 0.911 3.844 28.434 1.00 18.77 933 GLU A CA 1
ATOM 1668 C C . GLU A 1 214 ? 1.911 4.199 29.531 1.00 16.76 933 GLU A C 1
ATOM 1669 O O . GLU A 1 214 ? 1.750 3.804 30.683 1.00 16.88 933 GLU A O 1
ATOM 1675 N N . ASP A 1 215 ? 2.942 4.949 29.163 1.00 19.10 934 ASP A N 1
ATOM 1676 C CA . ASP A 1 215 ? 3.970 5.351 30.114 1.00 17.90 934 ASP A CA 1
ATOM 1677 C C . ASP A 1 215 ? 4.719 6.532 29.507 1.00 14.67 934 ASP A C 1
ATOM 1678 O O . ASP A 1 215 ? 4.808 6.654 28.286 1.00 16.76 934 ASP A O 1
ATOM 1683 N N . SER A 1 216 ? 5.261 7.401 30.350 1.00 18.44 935 SER A N 1
ATOM 1684 C CA . SER A 1 216 ? 5.995 8.549 29.840 1.00 14.51 935 SER A CA 1
ATOM 1685 C C . SER A 1 216 ? 7.024 9.072 30.836 1.00 16.13 935 SER A C 1
ATOM 1686 O O . SER A 1 216 ? 7.049 8.664 31.998 1.00 16.42 935 SER A O 1
ATOM 1689 N N . LEU A 1 217 ? 7.880 9.971 30.361 1.00 17.45 936 LEU A N 1
ATOM 1690 C CA . LEU A 1 217 ? 8.915 10.579 31.185 1.00 16.60 936 LEU A CA 1
ATOM 1691 C C . LEU A 1 217 ? 9.015 12.060 30.844 1.00 15.83 936 LEU A C 1
ATOM 1692 O O . LEU A 1 217 ? 9.203 12.422 29.684 1.00 19.74 936 LEU A O 1
ATOM 1697 N N . ILE A 1 218 ? 8.885 12.911 31.856 1.00 17.02 937 ILE A N 1
ATOM 1698 C CA . ILE A 1 218 ? 8.987 14.351 31.653 1.00 15.04 937 ILE A CA 1
ATOM 1699 C C . ILE A 1 218 ? 10.306 14.847 32.224 1.00 15.29 937 ILE A C 1
ATOM 1700 O O . ILE A 1 218 ? 10.583 14.640 33.404 1.00 18.39 937 ILE A O 1
ATOM 1705 N N . THR A 1 219 ? 11.111 15.498 31.384 1.00 16.16 938 THR A N 1
ATOM 1706 C CA . THR A 1 219 ? 12.398 16.065 31.796 1.00 18.85 938 THR A CA 1
ATOM 1707 C C . THR A 1 219 ? 12.157 17.569 31.749 1.00 20.08 938 THR A C 1
ATOM 1708 O O . THR A 1 219 ? 11.973 18.143 30.671 1.00 17.68 938 THR A O 1
ATOM 1712 N N . TYR A 1 220 ? 12.166 18.205 32.919 1.00 18.55 939 TYR A N 1
ATOM 1713 C CA . TYR A 1 220 ? 11.828 19.625 33.003 1.00 17.60 939 TYR A CA 1
ATOM 1714 C C . TYR A 1 220 ? 12.587 20.438 34.051 1.00 17.98 939 TYR A C 1
ATOM 1715 O O . TYR A 1 220 ? 13.381 19.905 34.828 1.00 18.21 939 TYR A O 1
ATOM 1724 N N . SER A 1 221 ? 12.313 21.740 34.061 1.00 19.36 940 SER A N 1
ATOM 1725 C CA . SER A 1 221 ? 12.922 22.664 35.012 1.00 16.29 940 SER A CA 1
ATOM 1726 C C . SER A 1 221 ? 11.875 23.020 36.060 1.00 17.66 940 SER A C 1
ATOM 1727 O O . SER A 1 221 ? 10.782 23.482 35.726 1.00 19.59 940 SER A O 1
ATOM 1730 N N . SER A 1 222 ? 12.213 22.800 37.325 1.00 16.09 941 SER A N 1
ATOM 1731 C CA . SER A 1 222 ? 11.304 23.108 38.423 1.00 17.88 941 SER A CA 1
ATOM 1732 C C . SER A 1 222 ? 11.841 24.352 39.134 1.00 18.80 941 SER A C 1
ATOM 1733 O O . SER A 1 222 ? 12.999 24.374 39.547 1.00 22.41 941 SER A O 1
ATOM 1736 N N . SER A 1 223 ? 11.005 25.378 39.274 1.00 19.21 942 SER A N 1
ATOM 1737 C CA . SER A 1 223 ? 11.422 26.620 39.932 1.00 27.19 942 SER A CA 1
ATOM 1738 C C . SER A 1 223 ? 10.334 27.261 40.795 1.00 24.00 942 SER A C 1
ATOM 1739 O O . SER A 1 223 ? 9.194 27.410 40.362 1.00 24.84 942 SER A O 1
ATOM 1742 N N . GLU A 1 224 ? 10.685 27.654 42.016 1.00 27.41 943 GLU A N 1
ATOM 1743 C CA . GLU A 1 224 ? 9.704 28.288 42.893 1.00 29.76 943 GLU A CA 1
ATOM 1744 C C . GLU A 1 224 ? 9.378 29.693 42.396 1.00 28.73 943 GLU A C 1
ATOM 1745 O O . GLU A 1 224 ? 8.337 30.256 42.737 1.00 28.99 943 GLU A O 1
ATOM 1751 N N . LYS A 1 225 ? 10.265 30.252 41.577 1.00 27.40 944 LYS A N 1
ATOM 1752 C CA . LYS A 1 225 ? 10.061 31.589 41.028 1.00 29.65 944 LYS A CA 1
ATOM 1753 C C . LYS A 1 225 ? 8.983 31.543 39.943 1.00 30.27 944 LYS A C 1
ATOM 1754 O O . LYS A 1 225 ? 8.412 32.567 39.571 1.00 29.73 944 LYS A O 1
ATOM 1760 N N . LYS A 1 226 ? 8.719 30.342 39.437 1.00 26.87 945 LYS A N 1
ATOM 1761 C CA . LYS A 1 226 ? 7.709 30.130 38.403 1.00 28.64 945 LYS A CA 1
ATOM 1762 C C . LYS A 1 226 ? 6.961 28.871 38.826 1.00 27.10 945 LYS A C 1
ATOM 1763 O O . LYS A 1 226 ? 7.170 27.799 38.264 1.00 23.26 945 LYS A O 1
ATOM 1769 N N . PRO A 1 227 ? 6.077 28.997 39.833 1.00 26.54 946 PRO A N 1
ATOM 1770 C CA . PRO A 1 227 ? 5.263 27.919 40.406 1.00 26.43 946 PRO A CA 1
ATOM 1771 C C . PRO A 1 227 ? 4.451 27.009 39.485 1.00 24.66 946 PRO A C 1
ATOM 1772 O O . PRO A 1 227 ? 4.127 25.888 39.873 1.00 21.51 946 PRO A O 1
ATOM 1776 N N . ASP A 1 228 ? 4.107 27.473 38.287 1.00 24.88 947 ASP A N 1
ATOM 1777 C CA . ASP A 1 228 ? 3.358 26.627 37.359 1.00 22.38 947 ASP A CA 1
ATOM 1778 C C . ASP A 1 228 ? 4.232 25.447 36.946 1.00 19.47 947 ASP A C 1
ATOM 1779 O O . ASP A 1 228 ? 3.731 24.423 36.493 1.00 19.64 947 ASP A O 1
ATOM 1784 N N . SER A 1 229 ? 5.542 25.599 37.114 1.00 18.53 948 SER A N 1
ATOM 1785 C CA . SER A 1 229 ? 6.501 24.560 36.749 1.00 19.43 948 SER A CA 1
ATOM 1786 C C . SER A 1 229 ? 6.595 23.433 37.769 1.00 16.93 948 SER A C 1
ATOM 1787 O O . SER A 1 229 ? 7.073 22.345 37.453 1.00 18.03 948 SER A O 1
ATOM 1790 N N . GLN A 1 230 ? 6.146 23.693 38.991 1.00 19.41 949 GLN A N 1
ATOM 1791 C CA . GLN A 1 230 ? 6.227 22.696 40.048 1.00 16.62 949 GLN A CA 1
ATOM 1792 C C . GLN A 1 230 ? 5.078 21.688 39.985 1.00 17.87 949 GLN A C 1
ATOM 1793 O O . GLN A 1 230 ? 3.905 22.060 40.006 1.00 18.88 949 GLN A O 1
ATOM 1799 N N . ILE A 1 231 ? 5.436 20.411 39.895 1.00 18.10 950 ILE A N 1
ATOM 1800 C CA . ILE A 1 231 ? 4.459 19.326 39.810 1.00 17.41 950 ILE A CA 1
ATOM 1801 C C . ILE A 1 231 ? 3.972 18.925 41.202 1.00 22.07 950 ILE A C 1
ATOM 1802 O O . ILE A 1 231 ? 4.776 18.676 42.106 1.00 21.96 950 ILE A O 1
ATOM 1807 N N . THR A 1 232 ? 2.653 18.875 41.370 1.00 19.83 951 THR A N 1
ATOM 1808 C CA . THR A 1 232 ? 2.060 18.522 42.655 1.00 22.20 951 THR A CA 1
ATOM 1809 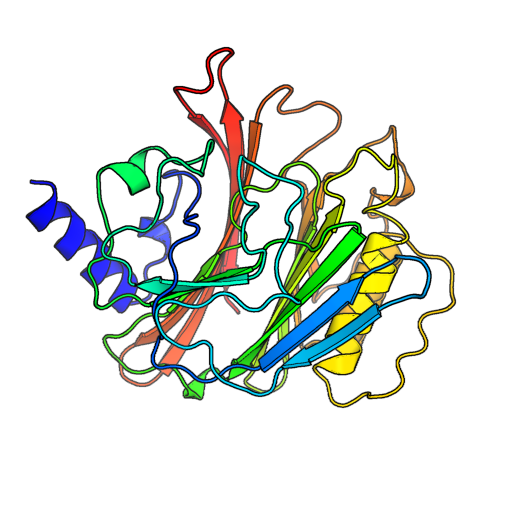C C . THR A 1 232 ? 1.180 17.277 42.615 1.00 24.61 951 THR A C 1
ATOM 1810 O O . THR A 1 232 ? 0.709 16.826 43.658 1.00 26.87 951 THR A O 1
ATOM 1814 N N . ILE A 1 233 ? 0.936 16.727 41.428 1.00 23.03 952 ILE A N 1
ATOM 1815 C CA . ILE A 1 233 ? 0.108 15.526 41.336 1.00 22.39 952 ILE A CA 1
ATOM 1816 C C . ILE A 1 233 ? 0.945 14.310 40.962 1.00 22.99 952 ILE A C 1
ATOM 1817 O O . ILE A 1 233 ? 1.997 14.436 40.330 1.00 19.86 952 ILE A O 1
ATOM 1822 N N . ILE A 1 234 ? 0.458 13.136 41.357 1.00 19.69 953 ILE A N 1
ATOM 1823 C CA . ILE A 1 234 ? 1.140 11.875 41.105 1.00 19.66 953 ILE A CA 1
ATOM 1824 C C . ILE A 1 234 ? 0.312 10.941 40.225 1.00 19.96 953 ILE A C 1
ATOM 1825 O O . ILE A 1 234 ? -0.886 10.750 40.452 1.00 19.50 953 ILE A O 1
ATOM 1830 N N . ARG A 1 235 ? 0.955 10.373 39.212 1.00 18.13 954 ARG A N 1
ATOM 1831 C CA . ARG A 1 235 ? 0.304 9.422 38.318 1.00 18.66 954 ARG A CA 1
ATOM 1832 C C . ARG A 1 235 ? 1.280 8.256 38.165 1.00 23.00 954 ARG A C 1
ATOM 1833 O O . ARG A 1 235 ? 2.449 8.457 37.841 1.00 21.27 954 ARG A O 1
ATOM 1841 N N . ASP A 1 236 ? 0.802 7.040 38.411 1.00 21.45 955 ASP A N 1
ATOM 1842 C CA . ASP A 1 236 ? 1.659 5.860 38.339 1.00 24.81 955 ASP A CA 1
ATOM 1843 C C . ASP A 1 236 ? 2.349 5.607 37.006 1.00 21.43 955 ASP A C 1
ATOM 1844 O O . ASP A 1 236 ? 3.402 4.966 36.968 1.00 24.07 955 ASP A O 1
ATOM 1849 N N . ASN A 1 237 ? 1.769 6.093 35.914 1.00 20.26 956 ASN A N 1
ATOM 1850 C CA . ASN A 1 237 ? 2.372 5.876 34.606 1.00 15.46 956 ASN A CA 1
ATOM 1851 C C . ASN A 1 237 ? 3.045 7.112 34.000 1.00 17.02 956 ASN A C 1
ATOM 1852 O O . ASN A 1 237 ? 3.166 7.224 32.783 1.00 17.42 956 ASN A O 1
ATOM 1857 N N . VAL A 1 238 ? 3.477 8.034 34.855 1.00 17.05 957 VAL A N 1
ATOM 1858 C CA . VAL A 1 238 ? 4.184 9.234 34.410 1.00 17.71 957 VAL A CA 1
ATOM 1859 C C . VAL A 1 238 ? 5.361 9.519 35.343 1.00 18.15 957 VAL A C 1
ATOM 1860 O O . VAL A 1 238 ? 5.165 9.875 36.504 1.00 18.03 957 VAL A O 1
ATOM 1864 N N . SER A 1 239 ? 6.579 9.343 34.844 1.00 16.13 958 SER A N 1
ATOM 1865 C CA . SER A 1 239 ? 7.768 9.620 35.649 1.00 17.06 958 SER A CA 1
ATOM 1866 C C . SER A 1 239 ? 8.194 11.052 35.359 1.00 18.79 958 SER A C 1
ATOM 1867 O O . SER A 1 239 ? 8.046 11.527 34.232 1.00 16.49 958 SER A O 1
ATOM 1870 N N . VAL A 1 240 ? 8.717 11.738 36.372 1.00 17.75 959 VAL A N 1
ATOM 1871 C CA . VAL A 1 240 ? 9.158 13.118 36.202 1.00 20.18 959 VAL A CA 1
ATOM 1872 C C . VAL A 1 240 ? 10.592 13.285 36.699 1.00 20.39 959 VAL A C 1
ATOM 1873 O O . VAL A 1 240 ? 10.996 12.654 37.678 1.00 17.07 959 VAL A O 1
ATOM 1877 N N . PHE A 1 241 ? 11.351 14.142 36.020 1.00 19.44 960 PHE A N 1
ATOM 1878 C CA . PHE A 1 241 ? 12.750 14.379 36.357 1.00 18.62 960 PHE A CA 1
ATOM 1879 C C . PHE A 1 241 ? 13.129 15.847 36.185 1.00 16.89 960 PHE A C 1
ATOM 1880 O O . PHE A 1 241 ? 13.282 16.327 35.066 1.00 19.11 960 PHE A O 1
ATOM 1888 N N . PRO A 1 242 ? 13.271 16.582 37.300 1.00 19.86 961 PRO A N 1
ATOM 1889 C CA . PRO A 1 242 ? 13.640 18.002 37.255 1.00 18.44 961 PRO A CA 1
ATOM 1890 C C . PRO A 1 242 ? 15.159 18.155 37.117 1.00 20.56 961 PRO A C 1
ATOM 1891 O O . PRO A 1 242 ? 15.890 18.033 38.100 1.00 20.68 961 PRO A O 1
ATOM 1895 N N . TYR A 1 243 ? 15.632 18.412 35.899 1.00 18.35 962 TYR A N 1
ATOM 1896 C CA . TYR A 1 243 ? 17.069 18.556 35.665 1.00 18.13 962 TYR A CA 1
ATOM 1897 C C . TYR A 1 243 ? 17.598 19.899 36.181 1.00 18.81 962 TYR A C 1
ATOM 1898 O O . TYR A 1 243 ? 18.787 20.038 36.467 1.00 21.55 962 TYR A O 1
ATOM 1907 N N . PHE A 1 244 ? 16.708 20.881 36.293 1.00 19.20 963 PHE A N 1
ATOM 1908 C CA . PHE A 1 244 ? 17.054 22.196 36.834 1.00 21.68 963 PHE A CA 1
ATOM 1909 C C . PHE A 1 244 ? 16.192 22.358 38.082 1.00 27.11 963 PHE A C 1
ATOM 1910 O O . PHE A 1 244 ? 14.997 22.046 38.059 1.00 20.25 963 PHE A O 1
ATOM 1918 N N . LEU A 1 245 ? 16.790 22.844 39.165 1.00 28.77 964 LEU A N 1
ATOM 1919 C CA . LEU A 1 245 ? 16.060 23.027 40.415 1.00 35.29 964 LEU A CA 1
ATOM 1920 C C . LEU A 1 245 ? 16.421 24.339 41.101 1.00 40.74 964 LEU A C 1
ATOM 1921 O O . LEU A 1 245 ? 17.481 24.454 41.716 1.00 44.37 964 LEU A O 1
ATOM 1926 N N . ASP A 1 246 ? 15.533 25.322 40.987 1.00 42.42 965 ASP A N 1
ATOM 1927 C CA . ASP A 1 246 ? 15.718 26.637 41.596 1.00 46.44 965 ASP A CA 1
ATOM 1928 C C . ASP A 1 246 ? 17.168 27.123 41.632 1.00 47.47 965 ASP A C 1
ATOM 1929 O O . ASP A 1 246 ? 17.832 27.023 42.663 1.00 43.46 965 ASP A O 1
ATOM 1934 N N . ASN A 1 247 ? 17.659 27.647 40.514 1.00 51.31 966 ASN A N 1
ATOM 1935 C CA . ASN A 1 247 ? 19.025 28.165 40.453 1.00 53.45 966 ASN A CA 1
ATOM 1936 C C . ASN A 1 247 ? 20.121 27.128 40.733 1.00 53.01 966 ASN A C 1
ATOM 1937 O O . ASN A 1 247 ? 21.175 27.455 41.282 1.00 55.76 966 ASN A O 1
ATOM 1942 N N . ILE A 1 248 ? 19.873 25.877 40.361 1.00 48.08 967 ILE A N 1
ATOM 1943 C CA . ILE A 1 248 ? 20.854 24.811 40.551 1.00 42.68 967 ILE A CA 1
ATOM 1944 C C . ILE A 1 248 ? 20.667 23.795 39.430 1.00 39.79 967 ILE A C 1
ATOM 1945 O O . ILE A 1 248 ? 19.622 23.147 39.345 1.00 33.69 967 ILE A O 1
ATOM 1950 N N . PRO A 1 249 ? 21.676 23.634 38.556 1.00 34.64 968 PRO A N 1
ATOM 1951 C CA . PRO A 1 249 ? 22.984 24.304 38.516 1.00 34.72 968 PRO A CA 1
ATOM 1952 C C . PRO A 1 249 ? 22.862 25.777 38.148 1.00 34.47 968 PRO A C 1
ATOM 1953 O O . PRO A 1 249 ? 22.106 26.130 37.245 1.00 34.51 968 PRO A O 1
ATOM 1957 N N . GLU A 1 250 ? 23.615 26.635 38.829 1.00 35.46 969 GLU A N 1
ATOM 1958 C CA . GLU A 1 250 ? 23.571 28.059 38.520 1.00 34.92 969 GLU A CA 1
ATOM 1959 C C . GLU A 1 250 ? 23.991 28.255 37.067 1.00 32.89 969 GLU A C 1
ATOM 1960 O O . GLU A 1 250 ? 23.526 29.170 36.389 1.00 34.73 969 GLU A O 1
ATOM 1966 N N . HIS A 1 251 ? 24.874 27.381 36.600 1.00 33.55 970 HIS A N 1
ATOM 1967 C CA . HIS A 1 251 ? 25.359 27.422 35.228 1.00 35.46 970 HIS A CA 1
ATOM 1968 C C . HIS A 1 251 ? 25.497 25.982 34.741 1.00 33.60 970 HIS A C 1
ATOM 1969 O O . HIS A 1 251 ? 26.397 25.256 35.165 1.00 31.74 970 HIS A O 1
ATOM 1976 N N . GLY A 1 252 ? 24.592 25.568 33.861 1.00 28.73 971 GLY A N 1
ATOM 1977 C CA . GLY A 1 252 ? 24.638 24.210 33.351 1.00 26.98 971 GLY A CA 1
ATOM 1978 C C . GLY A 1 252 ? 23.581 23.924 32.302 1.00 24.15 971 GLY A C 1
ATOM 1979 O O . GLY A 1 252 ? 23.053 24.844 31.671 1.00 18.76 971 GLY A O 1
ATOM 1980 N N . PHE A 1 253 ? 23.263 22.642 32.125 1.00 21.86 972 PHE A N 1
ATOM 1981 C CA . PHE A 1 253 ? 22.281 22.227 31.132 1.00 19.22 972 PHE A CA 1
ATOM 1982 C C . PHE A 1 253 ? 21.770 20.819 31.396 1.00 20.32 972 PHE A C 1
ATOM 1983 O O . PHE A 1 253 ? 22.332 20.081 32.209 1.00 18.00 972 PHE A O 1
ATOM 1991 N N . GLY A 1 254 ? 20.701 20.453 30.696 1.00 19.86 973 GLY A N 1
ATOM 1992 C CA . GLY A 1 254 ? 20.138 19.123 30.838 1.00 17.86 973 GLY A CA 1
ATOM 1993 C C . GLY A 1 254 ? 20.236 18.377 29.517 1.00 16.95 973 GLY A C 1
ATOM 1994 O O . GLY A 1 254 ? 20.518 18.984 28.481 1.00 19.03 973 GLY A O 1
ATOM 1995 N N . THR A 1 255 ? 20.013 17.065 29.555 1.00 16.40 974 THR A N 1
ATOM 1996 C CA . THR A 1 255 ? 20.061 16.231 28.357 1.00 17.52 974 THR A CA 1
ATOM 1997 C C . THR A 1 255 ? 18.927 15.207 28.391 1.00 19.74 974 THR A C 1
ATOM 1998 O O . THR A 1 255 ? 18.438 14.843 29.460 1.00 16.93 974 THR A O 1
ATOM 2002 N N . SER A 1 256 ? 18.510 14.761 27.211 1.00 17.68 975 SER A N 1
ATOM 2003 C CA . SER A 1 256 ? 17.468 13.751 27.078 1.00 18.13 975 SER A CA 1
ATOM 2004 C C . SER A 1 256 ? 17.761 12.951 25.808 1.00 20.98 975 SER A C 1
ATOM 2005 O O . SER A 1 256 ? 17.672 13.480 24.699 1.00 18.34 975 SER A O 1
ATOM 2008 N N . ALA A 1 257 ? 18.134 11.686 25.981 1.00 17.46 976 ALA A N 1
ATOM 2009 C CA . ALA A 1 257 ? 18.453 10.809 24.858 1.00 17.17 976 ALA A CA 1
ATOM 2010 C C . ALA A 1 257 ? 17.674 9.503 24.982 1.00 21.24 976 ALA A C 1
ATOM 2011 O O . ALA A 1 257 ? 17.672 8.869 26.039 1.00 20.64 976 ALA A O 1
ATOM 2013 N N . THR A 1 258 ? 17.019 9.107 23.894 1.00 16.09 977 THR A N 1
ATOM 2014 C CA . THR A 1 258 ? 16.226 7.886 23.872 1.00 18.02 977 THR A CA 1
ATOM 2015 C C . THR A 1 258 ? 16.715 6.975 22.750 1.00 19.48 977 THR A C 1
ATOM 2016 O O . THR A 1 258 ? 16.764 7.378 21.580 1.00 17.20 977 THR A O 1
ATOM 2020 N N . VAL A 1 259 ? 17.082 5.748 23.104 1.00 16.88 978 VAL A N 1
ATOM 2021 C CA . VAL A 1 259 ? 17.565 4.807 22.110 1.00 16.54 978 VAL A CA 1
ATOM 2022 C C . VAL A 1 259 ? 16.541 3.715 21.776 1.00 17.67 978 VAL A C 1
ATOM 2023 O O . VAL A 1 259 ? 15.839 3.216 22.654 1.00 18.14 978 VAL A O 1
ATOM 2027 N N . LEU A 1 260 ? 16.457 3.372 20.496 1.00 17.69 979 LEU A N 1
ATOM 2028 C CA . LEU A 1 260 ? 15.574 2.308 20.026 1.00 18.33 979 LEU A CA 1
ATOM 2029 C C . LEU A 1 260 ? 16.509 1.366 19.280 1.00 21.25 979 LEU A C 1
ATOM 2030 O O . LEU A 1 260 ? 17.085 1.730 18.255 1.00 20.77 979 LEU A O 1
ATOM 2035 N N . VAL A 1 261 ? 16.668 0.156 19.803 1.00 23.82 980 VAL A N 1
ATOM 2036 C CA . VAL A 1 261 ? 17.580 -0.810 19.205 1.00 22.51 980 VAL A CA 1
ATOM 2037 C C . VAL A 1 261 ? 16.962 -2.202 19.117 1.00 21.66 980 VAL A C 1
ATOM 2038 O O . VAL A 1 261 ? 16.357 -2.673 20.070 1.00 23.31 980 VAL A O 1
ATOM 2042 N N . ARG A 1 262 ? 17.114 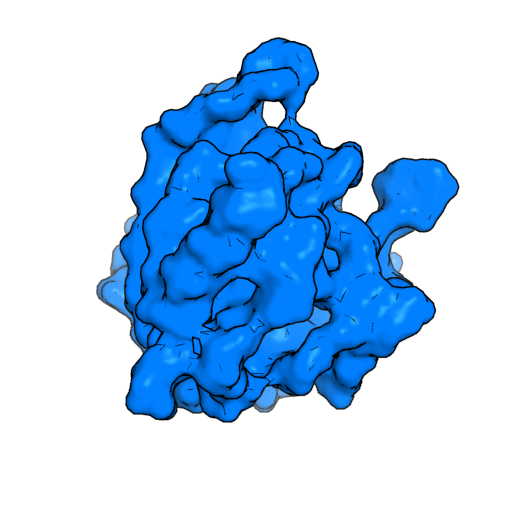-2.856 17.972 1.00 23.51 981 ARG A N 1
ATOM 2043 C CA . ARG A 1 262 ? 16.583 -4.204 17.828 1.00 25.55 981 ARG A CA 1
ATOM 2044 C C . ARG A 1 262 ? 17.697 -5.162 18.232 1.00 25.03 981 ARG A C 1
ATOM 2045 O O . ARG A 1 262 ? 18.745 -5.216 17.592 1.00 27.23 981 ARG A O 1
ATOM 2053 N N . VAL A 1 263 ? 17.469 -5.899 19.312 1.00 28.59 982 VAL A N 1
ATOM 2054 C CA . VAL A 1 263 ? 18.448 -6.850 19.810 1.00 28.37 982 VAL A CA 1
ATOM 2055 C C . VAL A 1 263 ? 17.893 -8.260 19.666 1.00 31.93 982 VAL A C 1
ATOM 2056 O O . VAL A 1 263 ? 16.886 -8.607 20.281 1.00 30.47 982 VAL A O 1
ATOM 2060 N N . ASP A 1 264 ? 18.559 -9.065 18.846 1.00 33.25 983 ASP A N 1
ATOM 2061 C CA . ASP A 1 264 ? 18.138 -10.436 18.601 1.00 35.63 983 ASP A CA 1
ATOM 2062 C C . ASP A 1 264 ? 16.685 -10.484 18.128 1.00 35.15 983 ASP A C 1
ATOM 2063 O O . ASP A 1 264 ? 15.917 -11.355 18.537 1.00 35.68 983 ASP A O 1
ATOM 2068 N N . GLY A 1 265 ? 16.316 -9.534 17.271 1.00 34.34 984 GLY A N 1
ATOM 2069 C CA . GLY A 1 265 ? 14.964 -9.492 16.734 1.00 34.98 984 GLY A CA 1
ATOM 2070 C C . GLY A 1 265 ? 13.931 -8.683 17.503 1.00 32.91 984 GLY A C 1
ATOM 2071 O O . GLY A 1 265 ? 12.891 -8.328 16.948 1.00 35.47 984 GLY A O 1
ATOM 2072 N N . ASN A 1 266 ? 14.202 -8.393 18.772 1.00 32.89 985 ASN A N 1
ATOM 2073 C CA . ASN A 1 266 ? 13.275 -7.626 19.598 1.00 31.88 985 ASN A CA 1
ATOM 2074 C C . ASN A 1 266 ? 13.744 -6.183 19.768 1.00 30.43 985 ASN A C 1
ATOM 2075 O O . ASN A 1 266 ? 14.887 -5.936 20.154 1.00 27.93 985 ASN A O 1
ATOM 2080 N N . VAL A 1 267 ? 12.858 -5.232 19.484 1.00 23.84 986 VAL A N 1
ATOM 2081 C CA . VAL A 1 267 ? 13.203 -3.818 19.618 1.00 24.75 986 VAL A CA 1
ATOM 2082 C C . VAL A 1 267 ? 13.071 -3.361 21.066 1.00 23.38 986 VAL A C 1
ATOM 2083 O O . VAL A 1 267 ? 12.002 -3.476 21.675 1.00 25.18 986 VAL A O 1
ATOM 2087 N N . VAL A 1 268 ? 14.168 -2.840 21.606 1.00 18.90 987 VAL A N 1
ATOM 2088 C CA . VAL A 1 268 ? 14.212 -2.348 22.977 1.00 22.67 987 VAL A CA 1
ATOM 2089 C C . VAL A 1 268 ? 14.262 -0.819 22.955 1.00 22.43 987 VAL A C 1
ATOM 2090 O O . VAL A 1 268 ? 14.834 -0.227 22.040 1.00 22.72 987 VAL A O 1
ATOM 2094 N N . VAL A 1 269 ? 13.652 -0.190 23.955 1.00 19.28 988 VAL A N 1
ATOM 2095 C CA . VAL A 1 269 ? 13.644 1.269 24.049 1.00 21.04 988 VAL A CA 1
ATOM 2096 C C . VAL A 1 269 ? 14.037 1.700 25.454 1.00 21.56 988 VAL A C 1
ATOM 2097 O O . VAL A 1 269 ? 13.406 1.301 26.438 1.00 20.67 988 VAL A O 1
ATOM 2101 N N . ARG A 1 270 ? 15.084 2.514 25.539 1.00 18.19 989 ARG A N 1
ATOM 2102 C CA . ARG A 1 270 ? 15.570 3.020 26.819 1.00 19.35 989 ARG A CA 1
ATOM 2103 C C . ARG A 1 270 ? 15.842 4.512 26.721 1.00 18.50 989 ARG A C 1
ATOM 2104 O O . ARG A 1 270 ? 16.319 4.992 25.692 1.00 18.65 989 ARG A O 1
ATOM 2112 N N . SER A 1 271 ? 15.538 5.243 27.789 1.00 17.81 990 SER A N 1
ATOM 2113 C CA . SER A 1 271 ? 15.746 6.685 27.792 1.00 17.00 990 SER A CA 1
ATOM 2114 C C . SER A 1 271 ? 16.648 7.131 28.943 1.00 17.96 990 SER A C 1
ATOM 2115 O O . SER A 1 271 ? 16.610 6.567 30.040 1.00 19.12 990 SER A O 1
ATOM 2118 N N . LEU A 1 272 ? 17.457 8.153 28.686 1.00 18.73 991 LEU A N 1
ATOM 2119 C CA . LEU A 1 272 ? 18.375 8.673 29.693 1.00 16.73 991 LEU A CA 1
ATOM 2120 C C . LEU A 1 272 ? 18.367 10.197 29.735 1.00 19.94 991 LEU A C 1
ATOM 2121 O O . LEU A 1 272 ? 18.639 10.853 28.728 1.00 19.95 991 LEU A O 1
ATOM 2126 N N . SER A 1 273 ? 18.044 10.753 30.898 1.00 19.62 992 SER A N 1
ATOM 2127 C CA . SER A 1 273 ? 18.045 12.198 31.093 1.00 17.63 992 SER A CA 1
ATOM 2128 C C . SER A 1 273 ? 19.105 12.479 32.148 1.00 19.71 992 SER A C 1
ATOM 2129 O O . SER A 1 273 ? 19.244 11.722 33.110 1.00 19.10 992 SER A O 1
ATOM 2132 N N . GLU A 1 274 ? 19.860 13.557 31.960 1.00 18.54 993 GLU A N 1
ATOM 2133 C CA . GLU A 1 274 ? 20.910 13.912 32.901 1.00 17.54 993 GLU A CA 1
ATOM 2134 C C . GLU A 1 274 ? 20.959 15.420 33.105 1.00 17.49 993 GLU A C 1
ATOM 2135 O O . GLU A 1 274 ? 20.396 16.186 32.329 1.00 16.84 993 GLU A O 1
ATOM 2141 N N . SER A 1 275 ? 21.629 15.836 34.172 1.00 18.96 994 SER A N 1
ATOM 2142 C CA . SER A 1 275 ? 21.776 17.246 34.493 1.00 17.03 994 SER A CA 1
ATOM 2143 C C . SER A 1 275 ? 23.268 17.501 34.693 1.00 20.33 994 SER A C 1
ATOM 2144 O O . SER A 1 275 ? 23.936 16.747 35.401 1.00 20.09 994 SER A O 1
ATOM 2147 N N . TYR A 1 276 ? 23.778 18.562 34.073 1.00 20.05 995 TYR A N 1
ATOM 2148 C CA . TYR A 1 276 ? 25.196 18.909 34.159 1.00 21.22 995 TYR A CA 1
ATOM 2149 C C . TYR A 1 276 ? 25.470 20.331 34.615 1.00 21.10 995 TYR A C 1
ATOM 2150 O O . TYR A 1 276 ? 24.654 21.231 34.432 1.00 20.93 995 TYR A O 1
ATOM 2159 N N . SER A 1 277 ? 26.651 20.524 35.192 1.00 26.89 996 SER A N 1
ATOM 2160 C CA . SER A 1 277 ? 27.086 21.842 35.628 1.00 26.83 996 SER A CA 1
ATOM 2161 C C . SER A 1 277 ? 28.176 22.258 34.641 1.00 29.77 996 SER A C 1
ATOM 2162 O O . SER A 1 277 ? 28.871 21.405 34.091 1.00 29.89 996 SER A O 1
ATOM 2165 N N . LEU A 1 278 ? 28.310 23.562 34.415 1.00 27.84 997 LEU A N 1
ATOM 2166 C CA . LEU A 1 278 ? 29.324 24.104 33.510 1.00 32.71 997 LEU A CA 1
ATOM 2167 C C . LEU A 1 278 ? 30.167 25.124 34.257 1.00 33.20 997 LEU A C 1
ATOM 2168 O O . LEU A 1 278 ? 29.651 25.867 35.091 1.00 33.82 997 LEU A O 1
ATOM 2173 N N . ASN A 1 279 ? 31.461 25.167 33.962 1.00 38.84 998 ASN A N 1
ATOM 2174 C CA . ASN A 1 279 ? 32.326 26.143 34.609 1.00 41.35 998 ASN A CA 1
ATOM 2175 C C . ASN A 1 279 ? 32.140 27.493 33.917 1.00 44.70 998 ASN A C 1
ATOM 2176 O O . ASN A 1 279 ? 31.475 27.583 32.884 1.00 41.00 998 ASN A O 1
ATOM 2181 N N . ALA A 1 280 ? 32.732 28.537 34.489 1.00 47.35 999 ALA A N 1
ATOM 2182 C CA . ALA A 1 280 ? 32.622 29.885 33.943 1.00 51.95 999 ALA A CA 1
ATOM 2183 C C . ALA A 1 280 ? 32.922 29.978 32.449 1.00 52.90 999 ALA A C 1
ATOM 2184 O O . ALA A 1 280 ? 32.221 30.673 31.712 1.00 53.74 999 ALA A O 1
ATOM 2186 N N . ASP A 1 281 ? 33.961 29.279 32.006 1.00 53.78 1000 ASP A N 1
ATOM 2187 C CA . ASP A 1 281 ? 34.354 29.306 30.601 1.00 56.41 1000 ASP A CA 1
ATOM 2188 C C . ASP A 1 281 ? 33.653 28.242 29.756 1.00 57.19 1000 ASP A C 1
ATOM 2189 O O . ASP A 1 281 ? 33.861 28.163 28.544 1.00 55.38 1000 ASP A O 1
ATOM 2194 N N . ALA A 1 282 ? 32.819 27.433 30.404 1.00 56.33 1001 ALA A N 1
ATOM 2195 C CA . ALA A 1 282 ? 32.072 26.379 29.726 1.00 53.26 1001 ALA A CA 1
ATOM 2196 C C . ALA A 1 282 ? 32.961 25.408 28.954 1.00 53.72 1001 ALA A C 1
ATOM 2197 O O . ALA A 1 282 ? 32.614 24.985 27.850 1.00 56.77 1001 ALA A O 1
ATOM 2199 N N . SER A 1 283 ? 34.101 25.048 29.534 1.00 51.05 1002 SER A N 1
ATOM 2200 C CA . SER A 1 283 ? 35.021 24.121 28.882 1.00 50.85 1002 SER A CA 1
ATOM 2201 C C . SER A 1 283 ? 35.011 22.739 29.537 1.00 49.05 1002 SER A C 1
ATOM 2202 O O . SER A 1 283 ? 35.527 21.773 28.972 1.00 48.14 1002 SER A O 1
ATOM 2205 N N . GLU A 1 284 ? 34.425 22.651 30.728 1.00 46.05 1003 GLU A N 1
ATOM 2206 C CA . GLU A 1 284 ? 34.343 21.385 31.453 1.00 42.32 1003 GLU A CA 1
ATOM 2207 C C . GLU A 1 284 ? 32.949 21.198 32.047 1.00 37.02 1003 GLU A C 1
ATOM 2208 O O . GLU A 1 284 ? 32.352 22.145 32.561 1.00 36.85 1003 GLU A O 1
ATOM 2214 N N . ILE A 1 285 ? 32.440 19.972 31.972 1.00 35.47 1004 ILE A N 1
ATOM 2215 C CA . ILE A 1 285 ? 31.113 19.655 32.492 1.00 31.22 1004 ILE A CA 1
ATOM 2216 C C . ILE A 1 285 ? 31.199 18.631 33.620 1.00 29.22 1004 ILE A C 1
ATOM 2217 O O . ILE A 1 285 ? 32.155 17.860 33.699 1.00 33.00 1004 ILE A O 1
ATOM 2222 N N . SER A 1 286 ? 30.196 18.631 34.494 1.00 29.23 1005 SER A N 1
ATOM 2223 C CA . SER A 1 286 ? 30.142 17.693 35.614 1.00 30.80 1005 SER A CA 1
ATOM 2224 C C . SER A 1 286 ? 28.709 17.195 35.763 1.00 26.17 1005 SER A C 1
ATOM 2225 O O . SER A 1 286 ? 27.792 17.997 35.900 1.00 27.99 1005 SER A O 1
ATOM 2228 N N . VAL A 1 287 ? 28.515 15.880 35.735 1.00 28.19 1006 VAL A N 1
ATOM 2229 C CA . VAL A 1 287 ? 27.171 15.322 35.867 1.00 27.89 1006 VAL A CA 1
ATOM 2230 C C . VAL A 1 287 ? 26.693 15.475 37.304 1.00 30.04 1006 VAL A C 1
ATOM 2231 O O . VAL A 1 287 ? 27.463 15.281 38.249 1.00 32.11 1006 VAL A O 1
ATOM 2235 N N . LEU A 1 288 ? 25.418 15.820 37.465 1.00 27.98 1007 LEU A N 1
ATOM 2236 C CA . LEU A 1 288 ? 24.838 16.034 38.787 1.00 24.96 1007 LEU A CA 1
ATOM 2237 C C . LEU A 1 288 ? 23.702 15.082 39.132 1.00 26.36 1007 LEU A C 1
ATOM 2238 O O . LEU A 1 288 ? 23.642 14.557 40.243 1.00 23.16 1007 LEU A O 1
ATOM 2243 N N . LYS A 1 289 ? 22.791 14.888 38.182 1.00 21.91 1008 LYS A N 1
ATOM 2244 C CA . LYS A 1 289 ? 21.632 14.023 38.390 1.00 22.54 1008 LYS A CA 1
ATOM 2245 C C . LYS A 1 289 ? 21.393 13.200 37.132 1.00 20.47 1008 LYS A C 1
ATOM 2246 O O . LYS A 1 289 ? 21.610 13.683 36.024 1.00 16.32 1008 LYS A O 1
ATOM 2252 N N . VAL A 1 290 ? 20.937 11.965 37.310 1.00 20.56 1009 VAL A N 1
ATOM 2253 C CA . VAL A 1 290 ? 20.692 11.061 36.191 1.00 18.69 1009 VAL A CA 1
ATOM 2254 C C . VAL A 1 290 ? 19.384 10.287 36.371 1.00 21.35 1009 VAL A C 1
ATOM 2255 O O . VAL A 1 290 ? 19.019 9.921 37.487 1.00 23.13 1009 VAL A O 1
ATOM 2259 N N . PHE A 1 291 ? 18.676 10.051 35.270 1.00 20.11 1010 PHE A N 1
ATOM 2260 C CA . PHE A 1 291 ? 17.420 9.299 35.309 1.00 20.71 1010 PHE A CA 1
ATOM 2261 C C . PHE A 1 291 ? 17.443 8.306 34.147 1.00 19.92 1010 PHE A C 1
ATOM 2262 O O . PHE A 1 291 ? 17.558 8.700 32.983 1.00 20.49 1010 PHE A O 1
ATOM 2270 N N . SER A 1 292 ? 17.351 7.020 34.473 1.00 15.79 1011 SER A N 1
ATOM 2271 C CA . SER A 1 292 ? 17.364 5.957 33.471 1.00 16.54 1011 SER A CA 1
ATOM 2272 C C . SER A 1 292 ? 15.996 5.287 33.462 1.00 21.57 1011 SER A C 1
ATOM 2273 O O . SER A 1 292 ? 15.472 4.930 34.518 1.00 19.68 1011 SER A O 1
ATOM 2276 N N . LYS A 1 293 ? 15.418 5.108 32.279 1.00 19.77 1012 LYS A N 1
ATOM 2277 C CA . LYS A 1 293 ? 14.101 4.486 32.196 1.00 20.11 1012 LYS A CA 1
ATOM 2278 C C . LYS A 1 293 ? 13.916 3.613 30.967 1.00 23.31 1012 LYS A C 1
ATOM 2279 O O . LYS A 1 293 ? 14.322 3.973 29.862 1.00 21.85 1012 LYS A O 1
ATOM 2285 N N . LYS A 1 294 ? 13.303 2.452 31.176 1.00 22.51 1013 LYS A N 1
ATOM 2286 C CA . LYS A 1 294 ? 13.036 1.519 30.094 1.00 20.55 1013 LYS A CA 1
ATOM 2287 C C . LYS A 1 294 ? 11.579 1.671 29.684 1.00 21.49 1013 LYS A C 1
ATOM 2288 O O . LYS A 1 294 ? 10.704 1.840 30.534 1.00 22.67 1013 LYS A O 1
ATOM 2294 N N . PHE A 1 295 ? 11.323 1.630 28.380 1.00 21.85 1014 PHE A N 1
ATOM 2295 C CA . PHE A 1 295 ? 9.962 1.747 27.873 1.00 20.07 1014 PHE A CA 1
ATOM 2296 C C . PHE A 1 295 ? 9.519 0.429 27.243 1.00 25.31 1014 PHE A C 1
ATOM 2297 O O . PHE A 1 295 ? 8.351 0.346 26.809 1.00 27.44 1014 PHE A O 1
#

GO terms:
  GO:0044067 symbiont-mediated perturbation of host cell-cell junction (P, EXP)

Solvent-accessible surface area: 13017 Å² total; per-residue (Å²): 100,81,146,64,45,3,125,47,3,33,96,94,0,19,138,4,62,8,81,4,7,83,37,60,7,2,6,7,0,24,66,24,97,38,20,58,2,73,12,26,1,0,4,0,13,53,77,156,116,96,54,87,49,78,22,121,90,112,14,101,71,163,43,101,19,142,105,1,45,9,116,107,61,50,153,117,6,48,1,8,2,0,1,0,14,0,45,73,0,2,30,110,64,5,134,1,4,49,45,3,118,117,44,30,0,33,94,73,0,7,0,0,17,1,20,15,10,36,77,0,0,0,0,0,21,1,21,11,127,64,2,89,87,29,71,0,0,0,0,4,2,3,47,0,91,25,11,3,0,0,1,0,66,60,132,34,88,0,7,2,0,2,1,0,31,72,129,108,65,90,23,18,27,6,36,35,0,1,50,0,0,2,9,0,0,35,21,5,27,144,62,102,111,25,194,11,134,49,156,18,22,3,32,64,0,1,56,27,0,21,136,65,10,94,40,0,1,0,1,10,25,12,22,131,177,90,88,65,7,66,37,108,49,150,84,156,38,14,33,52,14,38,0,35,71,54,114,102,17,149,87,17,6,0,10,2,12,0,2,0,1,38,24,104,41,108,23,34,1,88,0,4,0,4,0,0,30,24,50,112,107,35,72,121,33,60,69,81,66,72,56,68,35,121,29

Nearest PDB structures (foldseek):
  1hq0-assembly1_A  TM=1.003E+00  e=1.861E-67  Escherichia coli
  1hzg-assembly1_A  TM=1.003E+00  e=2.674E-66  Escherichia coli
  6yhm-assembly1_A  TM=9.601E-01  e=2.160E-46  Yersinia pseudotuberculosis
  6yhn-assembly1_A  TM=9.737E-01  e=1.717E-45  Yersinia pseudotuberculosis
  6yhk-assembly1_A  TM=9.609E-01  e=1.295E-43  Yersinia pseudotuberculosis

InterPro domains:
  IPR008430 Cytotoxic necrotizing factor, Rho-activating domain [PF05785] (730-1006)
  IPR008430 Cytotoxic necrotizing factor, Rho-activating domain [cd16834] (828-995)
  IPR011324 Cytotoxic necrotizing factor-like, catalytic [SSF64438] (721-1014)
  IPR031886 Domain of unknown function DUF4765 [PF15962] (555-698)
  IPR037040 Cytotoxic necrotizing factor, Rho-activating domain superfamily [G3DSA:3.60.100.10] (720-1014)
  IPR046673 Dermonecrotic toxin, N-terminal domain [PF20178] (18-262)
  IPR061408 CNF1-like cytotoxic necrotizing factor [NF033651] (1-1014)

Radius of gyration: 17.63 Å; Cα contacts (8 Å, |Δi|>4): 775; chains: 1; bounding box: 51×46×40 Å

Organism: Escherichia coli (NCBI:txid562)

B-factor: mean 28.05, std 11.44, range [11.59, 79.96]

CATH classification: 3.60.100.10

Foldseek 3Di:
DLVVVLQVLQVCVLQVNPVSVPPQWFFDDLAAAWDQFQKKKKFWAPDVVTDIDIGRDTGHHPDADVVQWDCPDPPGTGGQKHKAFWQQRDDPVALGGDNSRRHTNDRLEIEIEHEADQQEKMKMKGFLVSADRSRKYKYKDGWADFKKWKWFAADRMIMIMIFDHPDCPPLRRQWVHLVRRLVRVCVVVPNVDDDDPDGGAVQVSQVSCLVPGQAMEMEGADAPVRNSDDHDDDHPRYHYHHLHYHCVVVAWTKIKMKMWHQHPNRTWIKIKMWHWHADPVSNDIDTDDMDIDTD

Secondary structure (DSSP, 8-state):
-HHHHHHHHHHHHHTT-GGGGTTSB----------SS--EEEEEE--SS-EEEEE-SPPPSS---GGGEETTSTTT-EESEEEEETTSS--TT-TTBSHHHH----TT-EEEEE--BTEEEEEEEEEGGG-BTTB-EEEE---BSS-EEEEEEETTEEEEEEEEESS--TT-TTTHHHHHHHHHHHHHTT-SS----S--SHHHHHHHHHHH-SEEEEEEEEBTTBGGGS-----TTEEEEEEEESS-SSSEEEEEEEEEEEETTEEEEEEEEEEEEE-TTS--EEEEEEEEEE-